Protein AF-A0A7L4JEV2-F1 (afdb_monomer)

Nearest PDB structures (foldseek):
  4m0k-assembly2_D  TM=9.146E-01  e=6.227E-13  Rhodothermus marinus DSM 4252
  8izj-assembly1_B  TM=9.517E-01  e=1.016E-11  Escherichia coli
  5vjn-assembly1_A  TM=9.152E-01  e=3.106E-11  Saccharomyces cerevisiae
  1l1q-assembly1_A  TM=8.985E-01  e=1.753E-09  Giardia duodenalis
  1y0b-assembly2_C  TM=8.606E-01  e=1.719E-06  Bacillus subtilis

Radius of gyration: 17.81 Å; Cα contacts (8 Å, |Δi|>4): 357; chains: 1; bounding box: 64×38×33 Å

Sequence (178 aa):
ADLLQPFQGDAIDMVAGIDAMGFILGAAAAATLQKGFLAIRKAGHLCVQTVAQPYTDYSGREKVMEVRTDAISPGLRILLVDQWVETGGTMRAAIELVERLGGVVAGRRGHLRMHPWVQRDHHSHRLWWPVLSPPVCVPTGVAAICMENSEGGKWIRERYKCSHCVPPRLQPCFDQHQ

Mean predicted aligned error: 8.63 Å

Structure (mmCIF, N/CA/C/O backbone):
data_AF-A0A7L4JEV2-F1
#
_entry.id   AF-A0A7L4JEV2-F1
#
loop_
_atom_site.group_PDB
_atom_site.id
_atom_site.type_symbol
_atom_site.label_atom_id
_atom_site.label_alt_id
_atom_site.label_comp_id
_atom_site.label_asym_id
_atom_site.label_entity_id
_atom_site.label_seq_id
_atom_site.pdbx_PDB_ins_code
_atom_site.Cartn_x
_atom_site.Cartn_y
_atom_site.Cartn_z
_atom_site.occupancy
_atom_site.B_iso_or_equiv
_atom_site.auth_seq_id
_atom_site.auth_comp_id
_atom_site.auth_asym_id
_atom_site.auth_atom_id
_atom_site.pdbx_PDB_model_num
ATOM 1 N N . ALA A 1 1 ? 10.207 10.744 10.565 1.00 61.62 1 ALA A N 1
ATOM 2 C CA . ALA A 1 1 ? 8.800 11.057 10.884 1.00 61.62 1 ALA A CA 1
ATOM 3 C C . ALA A 1 1 ? 8.124 9.771 11.338 1.00 61.62 1 ALA A C 1
ATOM 5 O O . ALA A 1 1 ? 8.605 8.710 10.954 1.00 61.62 1 ALA A O 1
ATOM 6 N N . ASP A 1 2 ? 7.087 9.850 12.169 1.00 83.19 2 ASP A N 1
ATOM 7 C CA . ASP A 1 2 ? 6.253 8.685 12.489 1.00 83.19 2 ASP A CA 1
ATOM 8 C C . ASP A 1 2 ? 5.370 8.359 11.273 1.00 83.19 2 ASP A C 1
ATOM 10 O O . ASP A 1 2 ? 4.708 9.241 10.722 1.00 83.19 2 ASP A O 1
ATOM 14 N N . LEU A 1 3 ? 5.399 7.095 10.845 1.00 90.00 3 LEU A N 1
ATOM 15 C CA . LEU A 1 3 ? 4.691 6.598 9.669 1.00 90.00 3 LEU A CA 1
ATOM 16 C C . LEU A 1 3 ? 3.179 6.847 9.766 1.00 90.00 3 LEU A C 1
ATOM 18 O O . LEU A 1 3 ? 2.549 7.152 8.752 1.00 90.00 3 LEU A O 1
ATOM 22 N N . LEU A 1 4 ? 2.606 6.754 10.969 1.00 92.12 4 LEU A N 1
ATOM 23 C CA . LEU A 1 4 ? 1.161 6.845 11.181 1.00 92.12 4 LEU A CA 1
ATOM 24 C C . LEU A 1 4 ? 0.671 8.229 11.589 1.00 92.12 4 LEU A C 1
ATOM 26 O O . LEU A 1 4 ? -0.530 8.485 11.506 1.00 92.12 4 LEU A O 1
ATOM 30 N N . GLN A 1 5 ? 1.571 9.132 11.979 1.00 91.06 5 GLN A N 1
ATOM 31 C CA . GLN A 1 5 ? 1.210 10.471 12.442 1.00 91.06 5 GLN A CA 1
ATOM 32 C C . GLN A 1 5 ? 0.260 11.207 11.480 1.00 91.06 5 GLN A C 1
ATOM 34 O O . GLN A 1 5 ? -0.727 11.763 11.963 1.00 91.06 5 GLN A O 1
ATOM 39 N N . PRO A 1 6 ? 0.461 11.196 10.142 1.00 89.69 6 PRO A N 1
ATOM 40 C CA . PRO A 1 6 ? -0.449 11.898 9.243 1.00 89.69 6 PRO A CA 1
ATOM 41 C C . PRO A 1 6 ? -1.876 11.356 9.272 1.00 89.69 6 PRO A C 1
ATOM 43 O O . PRO A 1 6 ? -2.788 12.095 8.921 1.00 89.69 6 PRO A O 1
ATOM 46 N N . PHE A 1 7 ? -2.078 10.102 9.680 1.00 89.81 7 PHE A N 1
ATOM 47 C CA . PHE A 1 7 ? -3.372 9.418 9.690 1.00 89.81 7 PHE A CA 1
ATOM 48 C C . PHE A 1 7 ? -4.055 9.413 11.066 1.00 89.81 7 PHE A C 1
ATOM 50 O O . PHE A 1 7 ? -5.069 8.744 11.255 1.00 89.81 7 PHE A O 1
ATOM 57 N N . GLN A 1 8 ? -3.519 10.134 12.053 1.00 86.62 8 GLN A N 1
ATOM 58 C CA . GLN A 1 8 ? -4.152 10.234 13.367 1.00 86.62 8 GLN A CA 1
ATOM 59 C C . GLN A 1 8 ? -5.528 10.904 13.265 1.00 86.62 8 GLN A C 1
ATOM 61 O O . GLN A 1 8 ? -5.665 11.988 12.703 1.00 86.62 8 GLN A O 1
ATOM 66 N N . GLY A 1 9 ? -6.546 10.250 13.831 1.00 84.75 9 GLY A N 1
ATOM 67 C CA . GLY A 1 9 ? -7.942 10.692 13.746 1.00 84.75 9 GLY A CA 1
ATOM 68 C C . GLY A 1 9 ? -8.651 10.302 12.445 1.00 84.75 9 GLY A C 1
ATOM 69 O O . GLY A 1 9 ? -9.854 10.530 12.331 1.00 84.75 9 GLY A O 1
ATOM 70 N N . ASP A 1 10 ? -7.947 9.683 11.491 1.00 87.88 10 ASP A N 1
ATOM 71 C CA . ASP A 1 10 ? -8.559 9.165 10.274 1.00 87.88 10 ASP A CA 1
ATOM 72 C C . ASP A 1 10 ? -9.404 7.933 10.579 1.00 87.88 10 ASP A C 1
ATOM 74 O O . ASP A 1 10 ? -9.097 7.106 11.444 1.00 87.88 10 ASP A O 1
ATOM 78 N N . ALA A 1 11 ? -10.463 7.772 9.800 1.00 87.44 11 ALA A N 1
ATOM 79 C CA . ALA A 1 11 ? -11.314 6.615 9.917 1.00 87.44 11 ALA A CA 1
ATOM 80 C C . ALA A 1 11 ? -10.766 5.476 9.043 1.00 87.44 11 ALA A C 1
ATOM 82 O O . ALA A 1 11 ? -11.031 5.403 7.847 1.00 87.44 11 ALA A O 1
ATOM 83 N N . ILE A 1 12 ? -9.979 4.597 9.664 1.00 91.81 12 ILE A N 1
ATOM 84 C CA . ILE A 1 12 ? -9.381 3.412 9.039 1.00 91.81 12 ILE A CA 1
ATOM 85 C C . ILE A 1 12 ? -10.091 2.162 9.566 1.00 91.81 12 ILE A C 1
ATOM 87 O O . ILE A 1 12 ? -10.219 1.975 10.781 1.00 91.81 12 ILE A O 1
ATOM 91 N N . ASP A 1 13 ? -10.530 1.296 8.656 1.00 94.12 13 ASP A N 1
ATOM 92 C CA . ASP A 1 13 ? -11.180 0.025 8.998 1.00 94.12 13 ASP A CA 1
ATOM 93 C C . ASP A 1 13 ? -10.189 -1.141 8.953 1.00 94.12 13 ASP A C 1
ATOM 95 O O . ASP A 1 13 ? -10.280 -2.075 9.750 1.00 94.12 13 ASP A O 1
ATOM 99 N N . MET A 1 14 ? -9.214 -1.072 8.044 1.00 95.19 14 MET A N 1
ATOM 100 C CA . MET A 1 14 ? -8.236 -2.129 7.810 1.00 95.19 14 MET A CA 1
ATOM 101 C C . MET A 1 14 ? -6.907 -1.551 7.321 1.00 95.19 14 MET A C 1
ATOM 103 O O . MET A 1 14 ? -6.867 -0.502 6.679 1.00 95.19 14 MET A O 1
ATOM 107 N N . VAL A 1 15 ? -5.810 -2.251 7.595 1.00 97.00 15 VAL A N 1
ATOM 108 C CA . VAL A 1 15 ? -4.497 -1.951 7.015 1.00 97.00 15 VAL A CA 1
ATOM 109 C C . VAL A 1 15 ? -4.136 -3.064 6.044 1.00 97.00 15 VAL A C 1
ATOM 111 O O . VAL A 1 15 ? -4.241 -4.236 6.399 1.00 97.00 15 VAL A O 1
ATOM 114 N N . ALA A 1 16 ? -3.694 -2.719 4.838 1.00 97.56 16 ALA A N 1
ATOM 115 C CA . ALA A 1 16 ? -3.156 -3.700 3.908 1.00 97.56 16 ALA A CA 1
ATOM 116 C C . ALA A 1 16 ? -1.663 -3.477 3.674 1.00 97.56 16 ALA A C 1
ATOM 118 O O . ALA A 1 16 ? -1.237 -2.379 3.326 1.00 97.56 16 ALA A O 1
ATOM 119 N N . GLY A 1 17 ? -0.875 -4.530 3.871 1.00 97.75 17 GLY A N 1
ATOM 120 C CA . GLY A 1 17 ? 0.549 -4.541 3.553 1.00 97.75 17 GLY A CA 1
ATOM 121 C C . GLY A 1 17 ? 0.783 -5.122 2.165 1.00 97.75 17 GLY A C 1
ATOM 122 O O . GLY A 1 17 ? 0.144 -6.115 1.805 1.00 97.75 17 GLY A O 1
ATOM 123 N N . ILE A 1 18 ? 1.707 -4.531 1.408 1.00 97.56 18 ILE A N 1
ATOM 124 C CA . ILE A 1 18 ? 2.112 -5.042 0.094 1.00 97.56 18 ILE A CA 1
ATOM 125 C C . ILE A 1 18 ? 3.378 -5.904 0.214 1.00 97.56 18 ILE A C 1
ATOM 127 O O . ILE A 1 18 ? 4.275 -5.647 1.018 1.00 97.56 18 ILE A O 1
ATOM 131 N N . ASP A 1 19 ? 3.410 -6.981 -0.559 1.00 94.62 19 ASP A N 1
ATOM 132 C CA . ASP A 1 19 ? 4.411 -8.040 -0.483 1.00 94.62 19 ASP A CA 1
ATOM 133 C C 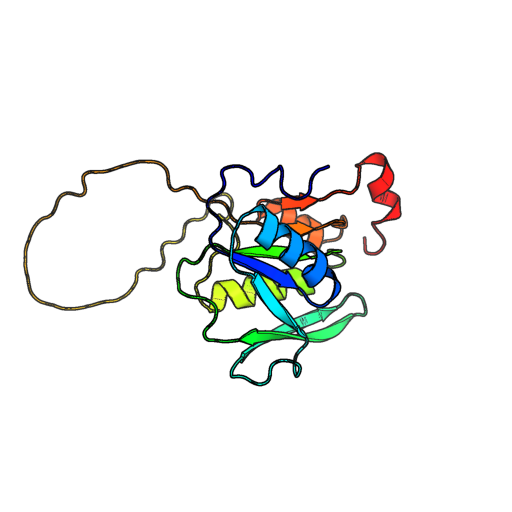. ASP A 1 19 ? 5.847 -7.590 -0.826 1.00 94.62 19 ASP A C 1
ATOM 135 O O . ASP A 1 19 ? 6.086 -6.969 -1.860 1.00 94.62 19 ASP A O 1
ATOM 139 N N . ALA A 1 20 ? 6.875 -7.951 -0.051 1.00 89.31 20 ALA A N 1
ATOM 140 C CA . ALA A 1 20 ? 6.832 -8.676 1.234 1.00 89.31 20 ALA A CA 1
ATOM 141 C C . ALA A 1 20 ? 7.048 -7.739 2.422 1.00 89.31 20 ALA A C 1
ATOM 143 O O . ALA A 1 20 ? 6.528 -7.954 3.516 1.00 89.31 20 ALA A O 1
ATOM 144 N N . MET A 1 21 ? 7.871 -6.706 2.220 1.00 93.69 21 MET A N 1
ATOM 145 C CA . MET A 1 21 ? 8.365 -5.863 3.308 1.00 93.69 21 MET A CA 1
ATOM 146 C C . MET A 1 21 ? 7.277 -4.947 3.869 1.00 93.69 21 MET A C 1
ATOM 148 O O . MET A 1 21 ? 7.315 -4.616 5.056 1.00 93.69 21 MET A O 1
ATOM 152 N N . GLY A 1 22 ? 6.259 -4.616 3.069 1.00 96.12 22 GLY A N 1
ATOM 153 C CA . GLY A 1 22 ? 5.064 -3.932 3.544 1.00 96.12 22 GLY A CA 1
ATOM 154 C C . GLY A 1 22 ? 4.277 -4.732 4.584 1.00 96.12 22 GLY A C 1
ATOM 155 O O . GLY A 1 22 ? 3.541 -4.129 5.359 1.00 96.12 22 GLY A O 1
ATOM 156 N N . PHE A 1 23 ? 4.452 -6.056 4.697 1.00 97.38 23 PHE A N 1
ATOM 157 C CA . PHE A 1 23 ? 3.768 -6.848 5.729 1.00 97.38 23 PHE A CA 1
ATOM 158 C C . PHE A 1 23 ? 4.254 -6.529 7.136 1.00 97.38 23 PHE A C 1
ATOM 160 O O . PHE A 1 23 ? 3.443 -6.448 8.050 1.00 97.38 23 PHE A O 1
ATOM 167 N N . ILE A 1 24 ? 5.558 -6.317 7.319 1.00 96.44 24 ILE A N 1
ATOM 168 C CA . ILE A 1 24 ? 6.135 -6.029 8.639 1.00 96.44 24 ILE A CA 1
ATOM 169 C C . ILE A 1 24 ? 5.573 -4.703 9.156 1.00 96.44 24 ILE A C 1
ATOM 171 O O . ILE A 1 24 ? 5.069 -4.614 10.275 1.00 96.44 24 ILE A O 1
ATOM 175 N N . LEU A 1 25 ? 5.613 -3.681 8.302 1.00 95.19 25 LEU A N 1
ATOM 176 C CA . LEU A 1 25 ? 5.136 -2.341 8.629 1.00 95.19 25 LEU A CA 1
ATOM 177 C C . LEU A 1 25 ? 3.615 -2.288 8.720 1.00 95.19 25 LEU A C 1
ATOM 179 O O . LEU A 1 25 ? 3.078 -1.673 9.634 1.00 95.19 25 LEU A O 1
ATOM 183 N N . GLY A 1 26 ? 2.920 -2.954 7.800 1.00 96.44 26 GLY A N 1
ATOM 184 C CA . GLY A 1 26 ? 1.467 -3.011 7.773 1.00 96.44 26 GLY A CA 1
ATOM 185 C C . GLY A 1 26 ? 0.899 -3.763 8.973 1.00 96.44 26 GLY A C 1
ATOM 186 O O . GLY A 1 26 ? -0.066 -3.295 9.562 1.00 96.44 26 GLY A O 1
ATOM 187 N N . ALA A 1 27 ? 1.515 -4.871 9.396 1.00 97.56 27 ALA A N 1
ATOM 188 C CA . ALA A 1 27 ? 1.098 -5.597 10.593 1.00 97.56 27 ALA A CA 1
ATOM 189 C C . ALA A 1 27 ? 1.352 -4.781 11.868 1.00 97.56 27 ALA A C 1
ATOM 191 O O . ALA A 1 27 ? 0.475 -4.710 12.729 1.00 97.56 27 ALA A O 1
ATOM 192 N N . ALA A 1 28 ? 2.507 -4.110 11.970 1.00 96.44 28 ALA A N 1
ATOM 193 C CA . ALA A 1 28 ? 2.785 -3.196 13.077 1.00 96.44 28 ALA A CA 1
ATOM 194 C C . ALA A 1 28 ? 1.765 -2.047 13.115 1.00 96.44 28 ALA A C 1
ATOM 196 O O . ALA A 1 28 ? 1.180 -1.774 14.161 1.00 96.44 28 ALA A O 1
ATOM 197 N N . ALA A 1 29 ? 1.478 -1.437 11.963 1.00 95.25 29 ALA A N 1
ATOM 198 C CA . ALA A 1 29 ? 0.481 -0.383 11.848 1.00 95.25 29 ALA A CA 1
ATOM 199 C C . ALA A 1 29 ? -0.930 -0.863 12.212 1.00 95.25 29 ALA A C 1
ATOM 201 O O . ALA A 1 29 ? -1.638 -0.180 12.949 1.00 95.25 29 ALA A O 1
ATOM 202 N N . ALA A 1 30 ? -1.328 -2.048 11.743 1.00 96.56 30 ALA A N 1
ATOM 203 C CA . ALA A 1 30 ? -2.608 -2.666 12.071 1.00 96.56 30 ALA A CA 1
ATOM 204 C C . ALA A 1 30 ? -2.748 -2.877 13.584 1.00 96.56 30 ALA A C 1
ATOM 206 O O . ALA A 1 30 ? -3.771 -2.516 14.163 1.00 96.56 30 ALA A O 1
ATOM 207 N N . ALA A 1 31 ? -1.697 -3.389 14.234 1.00 97.50 31 ALA A N 1
ATOM 208 C CA . ALA A 1 31 ? -1.664 -3.589 15.678 1.00 97.50 31 ALA A CA 1
ATOM 209 C C . ALA A 1 31 ? -1.761 -2.260 16.444 1.00 97.50 31 ALA A C 1
ATOM 211 O O . ALA A 1 31 ? -2.573 -2.144 17.360 1.00 97.50 31 ALA A O 1
ATOM 212 N N . THR A 1 32 ? -0.995 -1.238 16.044 1.00 95.06 32 THR A N 1
ATOM 213 C CA . THR A 1 32 ? -1.036 0.101 16.657 1.00 95.06 32 THR A CA 1
ATOM 214 C C . THR A 1 32 ? -2.404 0.768 16.509 1.00 95.06 32 THR A C 1
ATOM 216 O O . THR A 1 32 ? -2.881 1.396 17.450 1.00 95.06 32 THR A O 1
ATOM 219 N N . LEU A 1 33 ? -3.057 0.613 15.354 1.00 93.38 33 LEU A N 1
ATOM 220 C CA . LEU A 1 33 ? -4.386 1.173 15.080 1.00 93.38 33 LEU A CA 1
ATOM 221 C C . LEU A 1 33 ? -5.537 0.294 15.601 1.00 93.38 33 LEU A C 1
ATOM 223 O O . LEU A 1 33 ? -6.698 0.692 15.491 1.00 93.38 33 LEU A O 1
ATOM 227 N N . GLN A 1 34 ? -5.230 -0.892 16.141 1.00 96.12 34 GLN A N 1
ATOM 228 C CA . GLN A 1 34 ? -6.199 -1.912 16.554 1.00 96.12 34 GLN A CA 1
ATOM 229 C C . GLN A 1 34 ? -7.175 -2.295 15.424 1.00 96.12 34 GLN A C 1
ATOM 231 O O . GLN A 1 34 ? -8.393 -2.330 15.607 1.00 96.12 34 GLN A O 1
ATOM 236 N N . LYS A 1 35 ? -6.635 -2.557 14.228 1.00 95.38 35 LYS A N 1
ATOM 237 C CA . LYS A 1 35 ? -7.384 -2.925 13.014 1.00 95.38 35 LYS A CA 1
ATOM 238 C C . LYS A 1 35 ? -6.964 -4.285 12.475 1.00 95.38 35 LYS A C 1
ATOM 240 O O . LYS A 1 35 ? -5.922 -4.827 12.834 1.00 95.38 35 LYS A O 1
ATOM 245 N N . GLY A 1 36 ? -7.790 -4.823 11.578 1.00 95.38 36 GLY A N 1
ATOM 246 C CA . GLY A 1 36 ? -7.439 -6.009 10.803 1.00 95.38 36 GLY A CA 1
ATOM 247 C C . GLY A 1 36 ? -6.283 -5.739 9.836 1.00 95.38 36 GLY A C 1
ATOM 248 O O . GLY A 1 36 ? -6.063 -4.599 9.415 1.00 95.38 36 GLY A O 1
ATOM 249 N N . PHE A 1 37 ? -5.578 -6.806 9.465 1.00 97.25 37 PHE A N 1
ATOM 250 C CA . PHE A 1 37 ? -4.501 -6.781 8.480 1.00 97.25 37 PHE A CA 1
ATOM 251 C C . PHE A 1 37 ? -4.873 -7.603 7.240 1.00 97.25 37 PHE A C 1
ATOM 253 O O . PHE A 1 37 ? -5.361 -8.728 7.362 1.00 97.25 37 PHE A O 1
ATOM 260 N N . LEU A 1 38 ? -4.595 -7.060 6.055 1.00 96.62 38 LEU A N 1
ATOM 261 C CA . LEU A 1 38 ? -4.784 -7.714 4.762 1.00 96.62 38 LEU A CA 1
ATOM 262 C C . LEU A 1 38 ? -3.460 -7.793 3.999 1.00 96.62 38 LEU A C 1
ATOM 264 O O . LEU A 1 38 ? -2.768 -6.797 3.815 1.00 96.62 38 LEU A O 1
ATOM 268 N N . ALA A 1 39 ? -3.115 -8.979 3.508 1.00 97.31 39 ALA A N 1
ATOM 269 C CA . ALA A 1 39 ? -1.963 -9.152 2.633 1.00 97.31 39 ALA A CA 1
ATOM 270 C C . ALA A 1 39 ? -2.376 -8.988 1.163 1.00 97.31 39 ALA A C 1
ATOM 272 O O . ALA A 1 39 ? -3.228 -9.733 0.674 1.00 97.31 39 ALA A O 1
ATOM 273 N N . ILE A 1 40 ? -1.727 -8.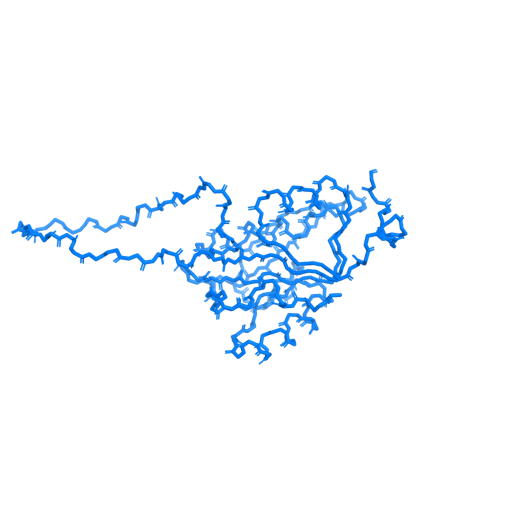061 0.459 1.00 97.69 40 ILE A N 1
ATOM 274 C CA . ILE A 1 40 ? -1.747 -7.971 -1.005 1.00 97.69 40 ILE A CA 1
ATOM 275 C C . ILE A 1 40 ? -0.442 -8.589 -1.504 1.00 97.69 40 ILE A C 1
ATOM 277 O O . ILE A 1 40 ? 0.641 -8.148 -1.112 1.00 97.69 40 ILE A O 1
ATOM 281 N N . ARG A 1 41 ? -0.540 -9.655 -2.302 1.00 97.38 41 ARG A N 1
ATOM 282 C CA . ARG A 1 41 ? 0.581 -10.560 -2.596 1.00 97.38 41 ARG A CA 1
ATOM 283 C C . ARG A 1 41 ? 0.988 -10.535 -4.053 1.00 97.38 41 ARG A C 1
ATOM 285 O O . ARG A 1 41 ? 0.182 -10.212 -4.914 1.00 97.38 41 ARG A O 1
ATOM 292 N N . LYS A 1 42 ? 2.221 -10.943 -4.348 1.00 95.06 42 LYS A N 1
ATOM 293 C CA . LYS A 1 42 ? 2.563 -11.360 -5.716 1.00 95.06 42 LYS A CA 1
ATOM 294 C C . LYS A 1 42 ? 1.751 -12.609 -6.080 1.00 95.06 42 LYS A C 1
ATOM 296 O O . LYS A 1 42 ? 1.443 -13.416 -5.204 1.00 95.06 42 LYS A O 1
ATOM 301 N N . ALA A 1 43 ? 1.403 -12.750 -7.356 1.00 93.44 43 ALA A N 1
ATOM 302 C CA . ALA A 1 43 ? 0.543 -13.828 -7.835 1.00 93.44 43 ALA A CA 1
ATOM 303 C C . ALA A 1 43 ? 1.073 -15.235 -7.515 1.00 93.44 43 ALA A C 1
ATOM 305 O O . ALA A 1 43 ? 2.279 -15.485 -7.578 1.00 93.44 43 ALA A O 1
ATOM 306 N N . GLY A 1 44 ? 0.151 -16.160 -7.236 1.00 92.12 44 GLY A N 1
ATOM 307 C CA . GLY A 1 44 ? 0.453 -17.574 -6.991 1.00 92.12 44 GLY A CA 1
ATOM 308 C C . GLY A 1 44 ? 0.806 -17.908 -5.540 1.00 92.12 44 GLY A C 1
ATOM 309 O O . GLY A 1 44 ? 1.255 -19.019 -5.259 1.00 92.12 44 GLY A O 1
ATOM 310 N N . HIS A 1 45 ? 0.606 -16.975 -4.610 1.00 91.00 45 HIS A N 1
ATOM 311 C CA . HIS A 1 45 ? 0.911 -17.175 -3.196 1.00 91.00 45 HIS A CA 1
ATOM 312 C C . HIS A 1 45 ? -0.333 -17.314 -2.305 1.00 91.00 45 HIS A C 1
ATOM 314 O O . HIS A 1 45 ? -0.207 -17.693 -1.135 1.00 91.00 45 HIS A O 1
ATOM 320 N N . LEU A 1 46 ? -1.525 -16.993 -2.812 1.00 90.06 46 LEU A N 1
ATOM 321 C CA . LEU A 1 46 ? -2.793 -17.191 -2.117 1.00 90.06 46 LEU A CA 1
ATOM 322 C C . LEU A 1 46 ? -3.468 -18.499 -2.561 1.00 90.06 46 LEU A C 1
ATOM 324 O O . LEU A 1 46 ? -3.769 -18.694 -3.731 1.00 90.06 46 LEU A O 1
ATOM 328 N N . CYS A 1 47 ? -3.773 -19.382 -1.606 1.00 91.19 47 CYS A N 1
ATOM 329 C CA . CYS A 1 47 ? -4.461 -20.661 -1.851 1.00 91.19 47 CYS A CA 1
ATOM 330 C C . CYS A 1 47 ? -5.999 -20.528 -1.866 1.00 91.19 47 CYS A C 1
ATOM 332 O O . CYS A 1 47 ? -6.707 -21.418 -1.398 1.00 91.19 47 CYS A O 1
ATOM 334 N N . VAL A 1 48 ? -6.522 -19.385 -2.312 1.00 93.75 48 VAL A N 1
ATOM 335 C CA . VAL A 1 48 ? -7.955 -19.036 -2.299 1.00 93.75 48 VAL A CA 1
ATOM 336 C C . VAL A 1 48 ? -8.332 -18.324 -3.598 1.00 93.75 48 VAL A C 1
ATOM 338 O O . VAL A 1 48 ? -7.463 -18.033 -4.413 1.00 93.75 48 VAL A O 1
ATOM 341 N N . GLN A 1 49 ? -9.617 -18.023 -3.803 1.00 95.25 49 GLN A N 1
ATOM 342 C CA . GLN A 1 49 ? -10.030 -17.189 -4.934 1.00 95.25 49 GLN A CA 1
AT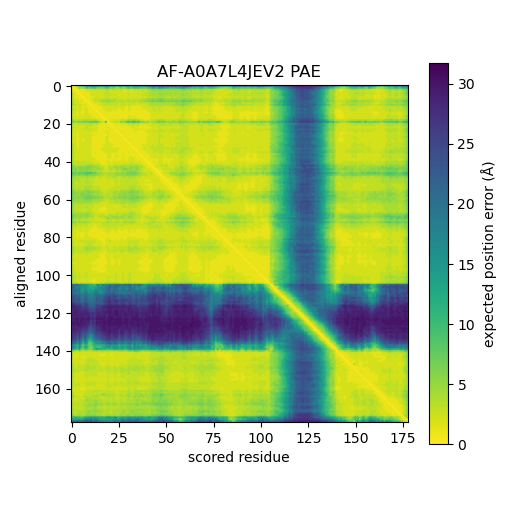OM 343 C C . GLN A 1 49 ? -9.458 -15.775 -4.804 1.00 95.25 49 GLN A C 1
ATOM 345 O O . GLN A 1 49 ? -9.561 -15.145 -3.746 1.00 95.25 49 GLN A O 1
ATOM 350 N N . THR A 1 50 ? -8.870 -15.275 -5.890 1.00 96.81 50 THR A N 1
ATOM 351 C CA . THR A 1 50 ? -8.236 -13.958 -5.945 1.00 96.81 50 THR A CA 1
ATOM 352 C C . THR A 1 50 ? -8.744 -13.122 -7.111 1.00 96.81 50 THR A C 1
ATOM 354 O O . THR A 1 50 ? -9.193 -13.636 -8.136 1.00 96.81 50 THR A O 1
ATOM 357 N N . VAL A 1 51 ? -8.651 -11.804 -6.954 1.00 96.19 51 VAL A N 1
ATOM 358 C CA . VAL A 1 51 ? -8.570 -10.871 -8.080 1.00 96.19 51 VAL A CA 1
ATOM 359 C C . VAL A 1 51 ? -7.110 -10.497 -8.291 1.00 96.19 51 VAL A C 1
ATOM 361 O O . VAL A 1 51 ? -6.348 -10.370 -7.331 1.00 96.19 51 VAL A O 1
ATOM 364 N N . ALA A 1 52 ? -6.740 -10.313 -9.554 1.00 97.06 52 ALA A N 1
ATOM 365 C CA . ALA A 1 52 ? -5.377 -10.035 -9.970 1.00 97.06 52 ALA A CA 1
ATOM 366 C C . ALA A 1 52 ? -5.284 -8.721 -10.755 1.00 97.06 52 ALA A C 1
ATOM 368 O O . ALA A 1 52 ? -6.231 -8.326 -11.448 1.00 97.06 52 ALA A O 1
ATOM 369 N N . GLN A 1 53 ? -4.134 -8.062 -10.640 1.00 97.69 53 GLN A N 1
ATOM 370 C CA . GLN A 1 53 ? -3.815 -6.816 -11.323 1.00 97.69 53 GLN A CA 1
ATOM 371 C C . GLN A 1 53 ? -2.370 -6.863 -11.843 1.00 97.69 53 GLN A C 1
ATOM 373 O O . GLN A 1 53 ? -1.440 -6.972 -11.033 1.00 97.69 53 GLN A O 1
ATOM 378 N N . PRO A 1 54 ? -2.159 -6.814 -13.171 1.00 97.31 54 PRO A N 1
ATOM 379 C CA . PRO A 1 54 ? -0.824 -6.701 -13.736 1.00 97.31 54 PRO A CA 1
ATOM 380 C C . PRO A 1 54 ? -0.214 -5.330 -13.434 1.00 97.31 54 PRO A C 1
ATOM 382 O O . PRO A 1 54 ? -0.923 -4.330 -13.298 1.00 97.31 54 PRO A O 1
ATOM 385 N N . TYR A 1 55 ? 1.110 -5.291 -13.340 1.00 95.06 55 TYR A N 1
ATOM 386 C CA . TYR A 1 55 ? 1.888 -4.069 -13.193 1.00 95.06 55 TYR A CA 1
ATOM 387 C C . TYR A 1 55 ? 3.299 -4.245 -13.743 1.00 95.06 55 TYR A C 1
ATOM 389 O O . TYR A 1 55 ? 3.836 -5.353 -13.776 1.00 95.06 55 TYR A O 1
ATOM 397 N N . THR A 1 56 ? 3.922 -3.135 -14.118 1.00 93.50 56 THR A N 1
ATOM 398 C CA . THR A 1 56 ? 5.331 -3.103 -14.510 1.00 93.50 56 THR A CA 1
ATOM 399 C C . THR A 1 56 ? 6.186 -2.762 -13.297 1.00 93.50 56 THR A C 1
ATOM 401 O O . THR A 1 56 ? 5.946 -1.756 -12.622 1.00 93.50 56 THR A O 1
ATOM 404 N N . ASP A 1 57 ? 7.168 -3.605 -12.989 1.00 89.81 57 ASP A N 1
ATOM 405 C CA . ASP A 1 57 ? 8.107 -3.344 -11.900 1.00 89.81 57 ASP A CA 1
ATOM 406 C C . ASP A 1 57 ? 9.224 -2.367 -12.300 1.00 89.81 57 ASP A C 1
ATOM 408 O O . ASP A 1 57 ? 9.296 -1.893 -13.434 1.00 89.81 57 ASP A O 1
ATOM 412 N N . TYR A 1 58 ? 10.117 -2.062 -11.359 1.00 86.88 58 TYR A N 1
ATOM 413 C CA . TYR A 1 58 ? 11.256 -1.169 -11.588 1.00 86.88 58 TYR A CA 1
ATOM 414 C C . TYR A 1 58 ? 12.232 -1.673 -12.667 1.00 86.88 58 TYR A C 1
ATOM 416 O O . TYR A 1 58 ? 12.965 -0.882 -13.250 1.00 86.88 58 TYR A O 1
ATOM 424 N N . SER A 1 59 ? 12.223 -2.976 -12.976 1.00 89.06 59 SER A N 1
ATOM 425 C CA . SER A 1 59 ? 13.051 -3.575 -14.029 1.00 89.06 59 SER A CA 1
ATOM 426 C C . SER A 1 59 ? 12.389 -3.559 -15.412 1.00 89.06 59 SER A C 1
ATOM 428 O O . SER A 1 59 ? 12.967 -4.074 -16.370 1.00 89.06 59 SER A O 1
ATOM 430 N N . GLY A 1 60 ? 11.178 -3.003 -15.529 1.00 89.25 60 GLY A N 1
ATOM 431 C CA . GLY A 1 60 ? 10.407 -2.985 -16.773 1.00 89.25 60 GLY A CA 1
ATOM 432 C C . GLY A 1 60 ? 9.699 -4.306 -17.085 1.00 89.25 60 GLY A C 1
ATOM 433 O O . GLY A 1 60 ? 9.197 -4.480 -18.194 1.00 89.25 60 GLY A O 1
ATOM 434 N N . ARG A 1 61 ? 9.660 -5.255 -16.142 1.00 92.94 61 ARG A N 1
ATOM 435 C CA . ARG A 1 61 ? 9.020 -6.561 -16.342 1.00 92.94 61 ARG A CA 1
ATOM 436 C C . ARG A 1 61 ? 7.581 -6.525 -15.862 1.00 92.94 61 ARG A C 1
ATOM 438 O O . ARG A 1 61 ? 7.291 -5.976 -14.797 1.00 92.94 61 ARG A O 1
ATOM 445 N N . GLU A 1 62 ? 6.696 -7.175 -16.612 1.00 95.75 62 GLU A N 1
ATOM 446 C CA . GLU A 1 62 ? 5.341 -7.425 -16.137 1.00 95.75 62 GLU A CA 1
ATOM 447 C C . GLU A 1 62 ? 5.351 -8.435 -14.990 1.00 95.75 62 GLU A C 1
ATOM 449 O O . GLU A 1 62 ? 5.959 -9.508 -15.050 1.00 95.75 62 GLU A O 1
ATOM 454 N N . LYS A 1 63 ? 4.650 -8.064 -13.928 1.00 96.50 63 LYS A N 1
ATOM 455 C CA . LYS A 1 63 ? 4.357 -8.881 -12.760 1.00 96.50 63 LYS A CA 1
ATOM 456 C C . LYS A 1 63 ? 2.875 -8.757 -12.447 1.00 96.50 63 LYS A C 1
ATOM 458 O O . LYS A 1 63 ? 2.173 -7.910 -12.992 1.00 96.50 63 LYS A O 1
ATOM 463 N N . VAL A 1 64 ? 2.388 -9.616 -11.562 1.00 97.38 64 VAL A N 1
ATOM 464 C CA . VAL A 1 64 ? 0.976 -9.645 -11.185 1.00 97.38 64 VAL A CA 1
ATOM 465 C C . VAL A 1 64 ? 0.861 -9.608 -9.671 1.00 97.38 64 VAL A C 1
ATOM 467 O O . VAL A 1 64 ? 1.545 -10.353 -8.967 1.00 97.38 64 VAL A O 1
ATOM 470 N N . MET A 1 65 ? -0.001 -8.719 -9.192 1.00 97.25 65 MET A N 1
ATOM 471 C CA . MET A 1 65 ? -0.416 -8.620 -7.800 1.00 97.25 65 MET A CA 1
ATOM 472 C C . MET A 1 65 ? -1.779 -9.286 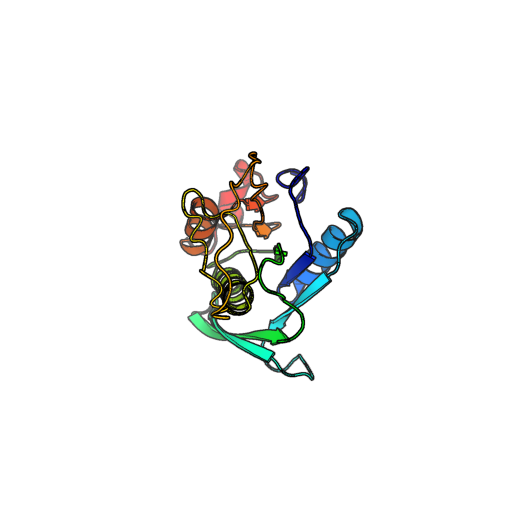-7.629 1.00 97.25 65 MET A C 1
ATOM 474 O O . MET A 1 65 ? -2.611 -9.203 -8.530 1.00 97.25 65 MET A O 1
ATOM 478 N N . GLU A 1 66 ? -2.038 -9.895 -6.480 1.00 97.75 66 GLU A N 1
ATOM 479 C CA . GLU A 1 66 ? -3.303 -10.536 -6.152 1.00 97.75 66 GLU A CA 1
ATOM 480 C C . GLU A 1 66 ? -3.771 -10.221 -4.729 1.00 97.75 66 GLU A C 1
ATOM 482 O O . GLU A 1 66 ? -2.984 -10.018 -3.800 1.00 97.75 66 GLU A O 1
ATOM 487 N N . VAL A 1 67 ? -5.090 -10.216 -4.554 1.00 97.50 67 VAL A N 1
ATOM 488 C CA . VAL A 1 67 ? -5.745 -10.164 -3.246 1.00 97.50 67 VAL A CA 1
ATOM 489 C C . VAL A 1 67 ? -6.947 -11.100 -3.254 1.00 97.50 67 VAL A C 1
ATOM 491 O O . VAL A 1 67 ? -7.598 -11.288 -4.284 1.00 97.50 67 VAL A O 1
ATOM 494 N N . ARG A 1 68 ? -7.235 -11.715 -2.107 1.00 96.12 68 ARG A N 1
ATOM 495 C CA . ARG A 1 68 ? -8.399 -12.592 -1.948 1.00 96.12 68 ARG A CA 1
ATOM 496 C C . ARG A 1 68 ? -9.710 -11.819 -2.139 1.00 96.12 68 ARG A C 1
ATOM 498 O O . ARG A 1 68 ? -9.828 -10.684 -1.679 1.00 96.12 68 ARG A O 1
ATOM 505 N N . THR A 1 69 ? -10.686 -12.423 -2.812 1.00 93.19 69 THR A N 1
ATOM 506 C CA . THR A 1 69 ? -11.916 -11.734 -3.258 1.00 93.19 69 THR A CA 1
ATOM 507 C C . THR A 1 69 ? -12.899 -11.391 -2.141 1.00 93.19 69 THR A C 1
ATOM 509 O O . THR A 1 69 ? -13.729 -10.507 -2.302 1.00 93.19 69 THR A O 1
ATOM 512 N N . ASP A 1 70 ? -12.819 -12.092 -1.017 1.00 92.62 70 ASP A N 1
ATOM 513 C CA . ASP A 1 70 ? -13.723 -12.011 0.135 1.00 92.62 70 ASP A CA 1
ATOM 514 C C . ASP A 1 70 ? -13.223 -11.068 1.246 1.00 92.62 70 ASP A C 1
ATOM 516 O O . ASP A 1 70 ? -13.920 -10.866 2.237 1.00 92.62 70 ASP A O 1
ATOM 520 N N . ALA A 1 71 ? -12.027 -10.484 1.109 1.00 91.31 71 ALA A N 1
ATOM 521 C CA . ALA A 1 71 ? -11.436 -9.644 2.157 1.00 91.31 71 ALA A CA 1
ATOM 522 C C . ALA A 1 71 ? -11.918 -8.190 2.162 1.00 91.31 71 ALA A C 1
ATOM 524 O O . ALA A 1 71 ? -11.755 -7.502 3.170 1.00 91.31 71 ALA A O 1
ATOM 525 N N . ILE A 1 72 ? -12.458 -7.699 1.046 1.00 93.31 72 ILE A N 1
ATOM 526 C CA . ILE A 1 72 ? -12.800 -6.287 0.877 1.00 93.31 72 ILE A CA 1
ATOM 527 C C . ILE A 1 72 ? -14.285 -6.181 0.577 1.00 93.31 72 ILE A C 1
ATOM 529 O O . ILE A 1 72 ? -14.773 -6.706 -0.419 1.00 93.31 72 ILE A O 1
ATOM 533 N N . SER A 1 73 ? -14.994 -5.488 1.463 1.00 87.69 73 SER A N 1
ATOM 534 C CA . SER A 1 73 ? -16.384 -5.104 1.245 1.00 87.69 73 SER A CA 1
ATOM 535 C C . SER A 1 73 ? -16.464 -3.670 0.715 1.00 87.69 73 SER A C 1
ATOM 537 O O . SER A 1 73 ? -15.608 -2.843 1.047 1.00 87.69 73 SER A O 1
ATOM 539 N N . PRO A 1 74 ? -17.503 -3.335 -0.063 1.00 90.31 74 PRO A N 1
ATOM 540 C CA . PRO A 1 74 ? -17.720 -1.977 -0.534 1.00 90.31 74 PRO A CA 1
ATOM 541 C C . PRO A 1 74 ? -17.730 -0.944 0.600 1.00 90.31 74 PRO A C 1
ATOM 543 O O . PRO A 1 74 ? -18.404 -1.125 1.612 1.00 90.31 74 PRO A O 1
ATOM 546 N N . GLY A 1 75 ? -16.987 0.149 0.424 1.00 88.88 75 GLY A N 1
ATOM 547 C CA . GLY A 1 75 ? -16.849 1.222 1.411 1.00 88.88 75 GLY A CA 1
ATOM 548 C C . GLY A 1 75 ? -15.800 0.974 2.500 1.00 88.88 75 GLY A C 1
ATOM 549 O O . GLY A 1 75 ? -15.546 1.887 3.284 1.00 88.88 75 GLY A O 1
ATOM 550 N N . LEU A 1 76 ? -15.163 -0.204 2.544 1.00 90.62 76 LEU A N 1
ATOM 551 C CA . LEU A 1 76 ? -14.121 -0.516 3.524 1.00 90.62 76 LEU A CA 1
ATOM 552 C C . LEU A 1 76 ? -12.906 0.400 3.328 1.00 90.62 76 LEU A C 1
ATOM 554 O O . LEU A 1 76 ? -12.293 0.403 2.258 1.00 90.62 76 LEU A O 1
ATOM 558 N N . ARG A 1 77 ? -12.539 1.169 4.355 1.00 93.06 77 ARG A N 1
ATOM 559 C CA . ARG A 1 77 ? -11.428 2.127 4.291 1.00 93.06 77 ARG A CA 1
ATOM 560 C C . ARG A 1 77 ? -10.124 1.422 4.637 1.00 93.06 77 ARG A C 1
ATOM 562 O O . ARG A 1 77 ? -9.894 1.056 5.793 1.00 93.06 77 ARG A O 1
ATOM 569 N N . ILE A 1 78 ? -9.272 1.251 3.630 1.00 95.38 78 ILE A N 1
ATOM 570 C CA . ILE A 1 78 ? -8.000 0.538 3.742 1.00 95.38 78 ILE A CA 1
ATOM 571 C C . ILE A 1 78 ? -6.816 1.507 3.669 1.00 95.38 78 ILE A C 1
ATOM 573 O O . ILE A 1 78 ? -6.653 2.219 2.681 1.00 95.38 78 ILE A O 1
ATOM 577 N N . LEU A 1 79 ? -5.963 1.510 4.696 1.00 96.25 79 LEU A N 1
ATOM 578 C CA . LEU A 1 79 ? -4.643 2.143 4.635 1.00 96.25 79 LEU A CA 1
ATOM 579 C C . LEU A 1 79 ? -3.673 1.189 3.929 1.00 96.25 79 LEU A C 1
ATOM 581 O O . LEU A 1 79 ? -3.427 0.095 4.439 1.00 96.25 79 LEU A O 1
ATOM 585 N N . LEU A 1 80 ? -3.113 1.593 2.786 1.00 97.38 80 LEU A N 1
ATOM 586 C CA . LEU A 1 80 ? -2.064 0.815 2.125 1.00 97.38 80 LEU A CA 1
ATOM 587 C C . LEU A 1 80 ? -0.700 1.136 2.726 1.00 97.38 80 LEU A C 1
ATOM 589 O O . LEU A 1 80 ? -0.349 2.303 2.906 1.00 97.38 80 LEU A O 1
ATOM 593 N N . VAL A 1 81 ? 0.076 0.091 2.994 1.00 97.19 81 VAL A N 1
ATOM 594 C CA . VAL A 1 81 ? 1.410 0.193 3.573 1.00 97.19 81 VAL A CA 1
ATOM 595 C C . VAL A 1 81 ? 2.403 -0.596 2.736 1.00 97.19 81 VAL A C 1
ATOM 597 O O . VAL A 1 81 ? 2.214 -1.780 2.455 1.00 97.19 81 VAL A O 1
ATOM 600 N N . ASP A 1 82 ? 3.498 0.063 2.388 1.00 96.06 82 ASP A N 1
ATOM 601 C CA . ASP A 1 82 ? 4.662 -0.569 1.783 1.00 96.06 82 ASP A CA 1
ATOM 602 C C . ASP A 1 82 ? 5.932 -0.113 2.507 1.00 96.06 82 ASP A C 1
ATOM 604 O O . ASP A 1 82 ? 5.919 0.821 3.305 1.00 96.06 82 ASP A O 1
ATOM 608 N N . GLN A 1 83 ? 7.052 -0.773 2.266 1.00 95.06 83 GLN A N 1
ATOM 609 C CA . GLN A 1 83 ? 8.338 -0.270 2.723 1.00 95.06 83 GLN A CA 1
ATOM 610 C C . GLN A 1 83 ? 8.860 0.812 1.774 1.00 95.06 83 GLN A C 1
ATOM 612 O O . GLN A 1 83 ? 9.293 1.870 2.237 1.00 95.06 83 GLN A O 1
ATOM 617 N N . TRP A 1 84 ? 8.791 0.579 0.464 1.00 94.69 84 TRP A N 1
ATOM 618 C CA . TRP A 1 84 ? 9.443 1.435 -0.520 1.00 94.69 84 TRP A CA 1
ATOM 619 C C . TRP A 1 84 ? 8.604 1.575 -1.783 1.00 94.69 84 TRP A C 1
ATOM 621 O O . TRP A 1 84 ? 8.307 0.604 -2.469 1.00 94.69 84 TRP A O 1
ATOM 631 N N . VAL A 1 85 ? 8.258 2.812 -2.118 1.00 94.50 85 VAL A N 1
ATOM 632 C CA . VAL A 1 85 ? 7.582 3.153 -3.367 1.00 94.50 85 VAL A CA 1
ATOM 633 C C . VAL A 1 85 ? 8.629 3.654 -4.361 1.00 94.50 85 VAL A C 1
ATOM 635 O O . VAL A 1 85 ? 9.034 4.813 -4.295 1.00 94.50 85 VAL A O 1
ATOM 638 N N . GLU A 1 86 ? 9.059 2.754 -5.250 1.00 93.19 86 GLU A N 1
ATOM 639 C CA . GLU A 1 86 ? 10.032 3.010 -6.326 1.00 93.19 86 GLU A CA 1
ATOM 640 C C . GLU A 1 86 ? 9.331 3.701 -7.513 1.00 93.19 86 GLU A C 1
ATOM 642 O O . GLU A 1 86 ? 8.920 4.856 -7.421 1.00 93.19 86 GLU A O 1
ATOM 647 N N . THR A 1 87 ? 9.062 2.978 -8.606 1.00 94.00 87 THR A N 1
ATOM 648 C CA . THR A 1 87 ? 8.291 3.461 -9.768 1.00 94.00 87 THR A CA 1
ATOM 649 C C . THR A 1 87 ? 6.802 3.657 -9.480 1.00 94.00 87 THR A C 1
ATOM 651 O O . THR A 1 87 ? 6.080 4.219 -10.299 1.00 94.00 87 THR A O 1
ATOM 654 N N . GLY A 1 88 ? 6.312 3.165 -8.338 1.00 93.31 88 GLY A N 1
ATOM 655 C CA . GLY A 1 88 ? 4.902 3.204 -7.945 1.00 93.31 88 GLY A CA 1
ATOM 656 C C . GLY A 1 88 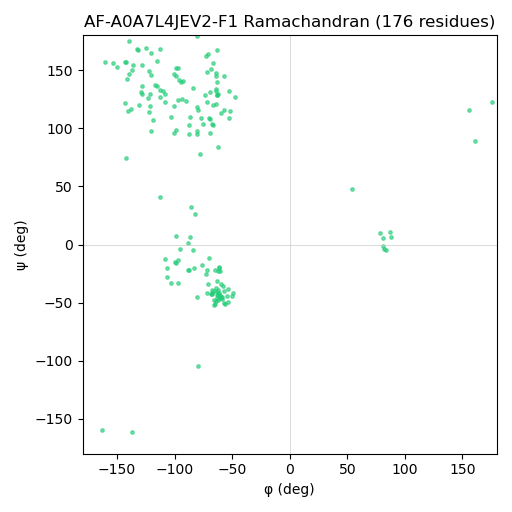? 4.014 2.121 -8.568 1.00 93.31 88 GLY A C 1
ATOM 657 O O . GLY A 1 88 ? 2.837 2.063 -8.216 1.00 93.31 88 GLY A O 1
ATOM 658 N N . GLY A 1 89 ? 4.540 1.242 -9.432 1.00 94.81 89 GLY A N 1
ATOM 659 C CA . GLY A 1 89 ? 3.757 0.186 -10.095 1.00 94.81 89 GLY A CA 1
ATOM 660 C C . GLY A 1 89 ? 3.043 -0.752 -9.113 1.00 94.81 89 GLY A C 1
ATOM 661 O O . GLY A 1 89 ? 1.829 -0.922 -9.186 1.00 94.81 89 GLY A O 1
ATOM 662 N N . THR A 1 90 ? 3.780 -1.271 -8.129 1.00 95.56 90 THR A N 1
ATOM 663 C CA . THR A 1 90 ? 3.271 -2.107 -7.025 1.00 95.56 90 THR A CA 1
ATOM 664 C C . THR A 1 90 ? 2.120 -1.434 -6.266 1.00 95.56 90 THR A C 1
ATOM 666 O O . THR A 1 90 ? 1.061 -2.029 -6.066 1.00 95.56 90 THR A O 1
ATOM 669 N N . MET A 1 91 ? 2.304 -0.169 -5.874 1.00 95.94 91 MET A N 1
ATOM 670 C CA . MET A 1 91 ? 1.309 0.592 -5.113 1.00 95.94 91 MET A CA 1
ATOM 671 C C . MET A 1 91 ? 0.060 0.893 -5.950 1.00 95.94 91 MET A C 1
ATOM 673 O O . MET A 1 91 ? -1.054 0.739 -5.459 1.00 95.94 91 MET A O 1
ATOM 677 N N . ARG A 1 92 ? 0.224 1.277 -7.224 1.00 95.31 92 ARG A N 1
ATOM 678 C CA . ARG A 1 92 ? -0.893 1.495 -8.162 1.00 95.31 92 ARG A CA 1
ATOM 679 C C . ARG A 1 92 ? -1.717 0.219 -8.347 1.00 95.31 92 ARG A C 1
ATOM 681 O O . ARG A 1 92 ? -2.936 0.269 -8.235 1.00 95.31 92 ARG A O 1
ATOM 688 N N . ALA A 1 93 ? -1.060 -0.926 -8.523 1.00 96.75 93 ALA A N 1
ATOM 689 C CA . ALA A 1 93 ? -1.742 -2.213 -8.636 1.00 96.75 93 ALA A CA 1
ATOM 690 C C . ALA A 1 93 ? -2.552 -2.554 -7.377 1.00 96.75 93 ALA A C 1
ATOM 692 O O . ALA A 1 93 ? -3.695 -2.995 -7.471 1.00 96.75 93 ALA A O 1
ATOM 693 N N . ALA A 1 94 ? -1.980 -2.315 -6.194 1.00 96.81 94 ALA A N 1
ATOM 694 C CA . ALA A 1 94 ? -2.673 -2.512 -4.925 1.00 96.81 94 ALA A CA 1
ATOM 695 C C . ALA A 1 94 ? -3.888 -1.578 -4.775 1.00 96.81 94 ALA A C 1
ATOM 697 O O . ALA A 1 94 ? -4.957 -2.036 -4.373 1.00 96.81 94 ALA A O 1
ATOM 698 N N . ILE A 1 95 ? -3.752 -0.299 -5.146 1.00 95.56 95 ILE A N 1
ATOM 699 C CA . ILE A 1 95 ? -4.863 0.663 -5.183 1.00 95.56 95 ILE A CA 1
ATOM 700 C C . ILE A 1 95 ? -5.991 0.142 -6.077 1.00 95.56 95 ILE A C 1
ATOM 702 O O . ILE A 1 95 ? -7.137 0.076 -5.640 1.00 95.56 95 ILE A O 1
ATOM 706 N N . GLU A 1 96 ? -5.668 -0.269 -7.303 1.00 95.06 96 GLU A N 1
ATOM 707 C CA . GLU A 1 96 ? -6.652 -0.756 -8.270 1.00 95.06 96 GLU A CA 1
ATOM 708 C C . GLU A 1 96 ? -7.354 -2.029 -7.793 1.00 95.06 96 GLU A C 1
ATOM 710 O O . GLU A 1 96 ? -8.569 -2.139 -7.932 1.00 95.06 96 GLU A O 1
ATOM 715 N N . LEU A 1 97 ? -6.631 -2.974 -7.183 1.00 96.25 97 LEU A N 1
ATOM 716 C CA . LEU A 1 97 ? -7.234 -4.173 -6.592 1.00 96.25 97 LEU A CA 1
ATOM 717 C C . LEU A 1 97 ? -8.264 -3.824 -5.515 1.00 96.25 97 LEU A C 1
ATOM 719 O O . LEU A 1 97 ? -9.369 -4.369 -5.522 1.00 96.25 97 LEU A O 1
ATOM 723 N N . VAL A 1 98 ? -7.917 -2.910 -4.607 1.00 95.44 98 VAL A N 1
ATOM 724 C CA . VAL A 1 98 ? -8.824 -2.485 -3.536 1.00 95.44 98 VAL A CA 1
ATOM 725 C C . VAL A 1 98 ? -10.036 -1.749 -4.107 1.00 95.44 98 VAL A C 1
ATOM 727 O O . VAL A 1 98 ? -11.166 -2.081 -3.751 1.00 95.44 98 VAL A O 1
ATOM 730 N N . GLU A 1 99 ? -9.826 -0.791 -5.015 1.00 93.06 99 GLU A N 1
ATOM 731 C CA . GLU A 1 99 ? -10.909 -0.012 -5.629 1.00 93.06 99 GLU A CA 1
ATOM 732 C C . GLU A 1 99 ? -11.847 -0.899 -6.468 1.00 93.06 99 GLU A C 1
ATOM 734 O O . GLU A 1 99 ? -13.066 -0.724 -6.423 1.00 93.06 99 GLU A O 1
ATOM 739 N N . ARG A 1 100 ? -11.317 -1.907 -7.178 1.00 93.38 100 ARG A N 1
ATOM 740 C CA . ARG A 1 100 ? -12.115 -2.881 -7.948 1.00 93.38 100 ARG A CA 1
ATOM 741 C C . ARG A 1 100 ? -13.028 -3.734 -7.070 1.00 93.38 100 ARG A C 1
ATOM 743 O O . ARG A 1 100 ? -14.101 -4.119 -7.524 1.00 93.38 100 ARG A O 1
ATOM 750 N N . LEU A 1 101 ? -12.626 -4.011 -5.830 1.00 93.69 101 LEU A N 1
ATOM 751 C CA . LEU A 1 101 ? -13.458 -4.698 -4.835 1.00 93.69 101 LEU A CA 1
ATOM 752 C C . LEU A 1 101 ? -14.364 -3.730 -4.044 1.00 93.69 101 LEU A C 1
ATOM 754 O O . LEU A 1 101 ? -15.046 -4.132 -3.104 1.00 93.69 101 LEU A O 1
ATOM 758 N N . GLY A 1 102 ? -14.397 -2.449 -4.425 1.00 90.62 102 GLY A N 1
ATOM 759 C CA . GLY A 1 102 ? -15.227 -1.420 -3.800 1.00 90.62 102 GLY A CA 1
ATOM 760 C C . GLY A 1 102 ? -14.650 -0.842 -2.507 1.00 90.62 102 GLY A C 1
ATOM 761 O O . GLY A 1 102 ? -15.325 -0.045 -1.853 1.00 90.62 102 GLY A O 1
ATOM 762 N N . GLY A 1 103 ? -13.430 -1.219 -2.126 1.00 91.94 103 GLY A N 1
ATOM 763 C CA . GLY A 1 103 ? -12.723 -0.612 -1.005 1.00 91.94 103 GLY A CA 1
ATOM 764 C C . GLY A 1 103 ? -12.263 0.813 -1.320 1.00 91.94 103 GLY A C 1
ATOM 765 O O . GLY A 1 103 ? -12.207 1.245 -2.471 1.00 91.94 103 GLY A O 1
ATOM 766 N N . VAL A 1 104 ? -11.911 1.555 -0.275 1.00 91.00 104 VAL A N 1
ATOM 767 C CA . VAL A 1 104 ? -11.502 2.959 -0.357 1.00 91.00 104 VAL A CA 1
ATOM 768 C C . VAL A 1 104 ? -10.068 3.087 0.146 1.00 91.00 104 VAL A C 1
ATOM 770 O O . VAL A 1 104 ? -9.820 3.008 1.350 1.00 91.00 104 VAL A O 1
ATOM 773 N N . VAL A 1 105 ? -9.121 3.303 -0.772 1.00 82.81 105 VAL A N 1
ATOM 774 C CA . VAL A 1 105 ? -7.699 3.542 -0.445 1.00 82.81 105 VAL A CA 1
ATOM 775 C C . VAL A 1 105 ? -7.394 5.014 -0.200 1.00 82.81 105 VAL A C 1
ATOM 777 O O . VAL A 1 105 ? -6.429 5.332 0.481 1.00 82.81 105 VAL A O 1
ATOM 780 N N . ALA A 1 106 ? -8.217 5.932 -0.703 1.00 63.78 106 ALA A N 1
ATOM 781 C CA . ALA A 1 106 ? -8.178 7.318 -0.266 1.00 63.78 106 ALA A CA 1
ATOM 782 C C . ALA A 1 106 ? -9.450 8.088 -0.570 1.00 63.78 106 ALA A C 1
ATOM 784 O O . ALA A 1 106 ? -10.162 7.821 -1.538 1.00 63.78 106 ALA A O 1
ATOM 785 N N . GLY A 1 107 ? -9.643 9.160 0.200 1.00 57.72 107 GLY A N 1
ATOM 786 C CA . GLY A 1 107 ? -10.329 10.328 -0.322 1.00 57.72 107 GLY A CA 1
ATOM 787 C C . GLY A 1 107 ? -9.453 10.949 -1.406 1.00 57.72 107 GLY A C 1
ATOM 788 O O . GLY A 1 107 ? -8.475 11.622 -1.083 1.00 57.72 107 GLY A O 1
ATOM 789 N N . ARG A 1 108 ? -9.784 10.736 -2.688 1.00 44.94 108 ARG A N 1
ATOM 790 C CA . ARG A 1 108 ? -9.254 11.582 -3.771 1.00 44.94 108 ARG A CA 1
ATOM 791 C C . ARG A 1 108 ? -9.436 13.032 -3.342 1.00 44.94 108 ARG A C 1
ATOM 793 O O . ARG A 1 108 ? -10.569 13.423 -3.044 1.00 44.94 108 ARG A O 1
ATOM 800 N N . ARG A 1 109 ? -8.376 13.848 -3.355 1.00 41.69 109 ARG A N 1
ATOM 801 C CA . ARG A 1 109 ? -8.556 15.307 -3.298 1.00 41.69 109 ARG A CA 1
ATOM 802 C C . ARG A 1 109 ? -9.529 15.699 -4.420 1.00 41.69 109 ARG A C 1
ATOM 804 O O . ARG A 1 109 ? -9.194 15.593 -5.593 1.00 41.69 109 ARG A O 1
ATOM 811 N N . GLY A 1 110 ? -10.750 16.091 -4.051 1.00 39.84 110 GLY A N 1
ATOM 812 C CA . GLY A 1 110 ? -11.736 16.679 -4.961 1.00 39.84 110 GLY A CA 1
ATOM 813 C C . GLY A 1 110 ? -12.677 15.740 -5.727 1.00 39.84 110 GLY A C 1
ATOM 814 O O . GLY A 1 110 ? -13.424 16.246 -6.555 1.00 39.84 110 GLY A O 1
ATOM 815 N N . HIS A 1 111 ? -12.712 14.420 -5.487 1.00 40.81 111 HIS A N 1
ATOM 816 C CA . HIS A 1 111 ? -13.623 13.545 -6.253 1.00 40.81 111 HIS A CA 1
ATOM 817 C C . HIS A 1 111 ? -14.244 12.428 -5.414 1.00 40.81 111 HIS A C 1
ATOM 819 O O . HIS A 1 111 ? -13.895 11.256 -5.556 1.00 40.81 111 HIS A O 1
ATOM 825 N N . LEU A 1 112 ? -15.217 12.781 -4.567 1.00 41.91 112 LEU A N 1
ATOM 826 C CA . LEU A 1 112 ? -16.261 11.827 -4.190 1.00 41.91 112 LEU A CA 1
ATOM 827 C C . LEU A 1 112 ? -17.133 11.582 -5.428 1.00 41.91 112 LEU A C 1
ATOM 829 O O . LEU A 1 112 ? -18.073 12.329 -5.693 1.00 41.91 112 LEU A O 1
ATOM 833 N N . ARG A 1 113 ? -16.857 10.520 -6.188 1.00 37.56 113 ARG A N 1
ATOM 834 C CA . ARG A 1 113 ? -17.922 9.890 -6.973 1.00 37.56 113 ARG A CA 1
ATOM 835 C C . ARG A 1 113 ? -18.590 8.859 -6.081 1.00 37.56 113 ARG A C 1
ATOM 837 O O . ARG A 1 113 ? -18.053 7.782 -5.857 1.00 37.56 113 ARG A O 1
ATOM 844 N N . MET A 1 114 ? -19.765 9.219 -5.577 1.00 38.53 114 MET A N 1
ATOM 845 C CA . MET A 1 114 ? -20.735 8.251 -5.081 1.00 38.53 114 MET A CA 1
ATOM 846 C C . MET A 1 114 ? -21.037 7.283 -6.234 1.00 38.53 114 MET A C 1
ATOM 848 O O . MET A 1 114 ? -21.542 7.709 -7.274 1.00 38.53 114 MET A O 1
ATOM 852 N N . HIS A 1 115 ? -20.703 6.002 -6.089 1.00 36.44 115 HIS A N 1
ATOM 853 C CA . HIS A 1 115 ? -21.307 4.976 -6.934 1.00 36.44 115 HIS A CA 1
ATOM 854 C C . HIS A 1 115 ? -22.763 4.819 -6.475 1.00 36.44 115 HIS A C 1
ATOM 856 O O . HIS A 1 115 ? -22.983 4.542 -5.294 1.00 36.44 115 HIS A O 1
ATOM 862 N N . PRO A 1 116 ? -23.766 5.003 -7.351 1.00 31.67 116 PRO A N 1
ATOM 863 C CA . PRO A 1 116 ? -25.130 4.682 -6.986 1.00 31.67 116 PRO A CA 1
ATOM 864 C C . PRO A 1 116 ? -25.225 3.161 -6.899 1.00 31.67 116 PRO A C 1
ATOM 866 O O . PRO A 1 116 ? -25.158 2.464 -7.912 1.00 31.67 116 PRO A O 1
ATOM 869 N N . TRP A 1 117 ? -25.354 2.643 -5.680 1.00 35.09 117 TRP A N 1
ATOM 870 C CA . TRP A 1 117 ? -25.840 1.287 -5.479 1.00 35.09 117 TRP A CA 1
ATOM 871 C C . TRP A 1 117 ? -27.240 1.196 -6.079 1.00 35.09 117 TRP A C 1
ATOM 873 O O . TRP A 1 117 ? -28.181 1.842 -5.619 1.00 35.09 117 TRP A O 1
ATOM 883 N N . VAL A 1 118 ? -27.365 0.414 -7.148 1.00 39.41 118 VAL A N 1
ATOM 884 C CA . VAL A 1 118 ? -28.653 0.005 -7.695 1.00 39.41 118 VAL A CA 1
ATOM 885 C C . VAL A 1 118 ? -29.222 -1.061 -6.765 1.00 39.41 118 VAL A C 1
ATOM 887 O O . VAL A 1 118 ? -28.819 -2.218 -6.813 1.00 39.41 118 VAL A O 1
ATOM 890 N N . GLN A 1 119 ? -30.198 -0.671 -5.953 1.00 38.44 119 GLN A N 1
ATOM 891 C CA . GLN A 1 119 ? -31.301 -1.548 -5.572 1.00 38.44 119 GLN A CA 1
ATOM 892 C C . GLN A 1 119 ? -32.587 -0.863 -6.025 1.00 38.44 119 GLN A C 1
ATOM 894 O O . GLN A 1 119 ? -33.100 0.050 -5.381 1.00 38.44 119 GLN A O 1
ATOM 899 N N . ARG A 1 120 ? -33.083 -1.273 -7.195 1.00 35.41 120 ARG A N 1
ATOM 900 C CA . ARG A 1 120 ? -34.484 -1.061 -7.550 1.00 35.41 120 ARG A CA 1
ATOM 901 C C . ARG A 1 120 ? -35.277 -2.159 -6.858 1.00 35.41 120 ARG A C 1
ATOM 903 O O . ARG A 1 120 ? -35.385 -3.246 -7.405 1.00 35.41 120 ARG A O 1
ATOM 910 N N . ASP A 1 121 ? -35.848 -1.835 -5.706 1.00 38.97 121 ASP A N 1
ATOM 911 C CA . ASP A 1 121 ? -37.161 -2.366 -5.362 1.00 38.97 121 ASP A CA 1
ATOM 912 C C . ASP A 1 121 ? -38.179 -1.249 -5.579 1.00 38.97 121 ASP A C 1
ATOM 914 O O . ASP A 1 121 ? -38.201 -0.215 -4.907 1.00 38.97 121 ASP A O 1
ATOM 918 N N . HIS A 1 122 ? -38.995 -1.436 -6.611 1.00 47.22 122 HIS A N 1
ATOM 919 C CA . HIS A 1 122 ? -40.177 -0.631 -6.836 1.00 47.22 122 HIS A CA 1
ATOM 920 C C . HIS A 1 122 ? -41.243 -1.120 -5.864 1.00 47.22 122 HIS A C 1
ATOM 922 O O . HIS A 1 122 ? -41.723 -2.228 -6.037 1.00 47.22 122 HIS A O 1
ATOM 928 N N . HIS A 1 123 ? -41.567 -0.316 -4.849 1.00 40.59 123 HIS A N 1
ATOM 929 C CA . HIS A 1 123 ? -42.924 -0.058 -4.338 1.00 40.59 123 HIS A CA 1
ATOM 930 C C . HIS A 1 123 ? -42.860 0.513 -2.913 1.00 40.59 123 HIS A C 1
ATOM 932 O O . HIS A 1 123 ? -42.931 -0.211 -1.928 1.00 40.59 123 HIS A O 1
ATOM 938 N N . SER A 1 124 ? -42.771 1.838 -2.786 1.00 37.72 124 SER A N 1
ATOM 939 C CA . SER A 1 124 ? -43.600 2.615 -1.847 1.00 37.72 124 SER A CA 1
ATOM 940 C C . SER A 1 124 ? -43.201 4.091 -1.855 1.00 37.72 124 SER A C 1
ATOM 942 O O . SER A 1 124 ? -42.065 4.478 -1.601 1.00 37.72 124 SER A O 1
ATOM 944 N N . HIS A 1 125 ? -44.183 4.937 -2.149 1.00 40.00 125 HIS A N 1
ATOM 945 C CA . HIS A 1 125 ? -44.108 6.377 -1.972 1.00 40.00 125 HIS A CA 1
ATOM 946 C C . HIS A 1 125 ? -44.052 6.709 -0.475 1.00 40.00 125 HIS A C 1
ATOM 948 O O . HIS A 1 125 ? -45.086 6.686 0.188 1.00 40.00 125 HIS A O 1
ATOM 954 N N . ARG A 1 126 ? -42.878 7.063 0.062 1.00 32.69 126 ARG A N 1
ATOM 955 C CA . ARG A 1 126 ? -42.783 7.908 1.265 1.00 32.69 126 ARG A CA 1
ATOM 956 C C . ARG A 1 126 ? -41.642 8.906 1.126 1.00 32.69 126 ARG A C 1
ATOM 958 O O . ARG A 1 126 ? -40.476 8.534 1.068 1.00 32.69 126 ARG A O 1
ATOM 965 N N . LEU A 1 127 ? -42.027 10.180 1.088 1.00 38.50 127 LEU A N 1
ATOM 966 C CA . LEU A 1 127 ? -41.167 11.328 1.343 1.00 38.50 127 LEU A CA 1
ATOM 967 C C . LEU A 1 127 ? -40.445 11.131 2.680 1.00 38.50 127 LEU A C 1
ATOM 969 O O . LEU A 1 127 ? -41.088 11.131 3.727 1.00 38.50 127 LEU A O 1
ATOM 973 N N . TRP A 1 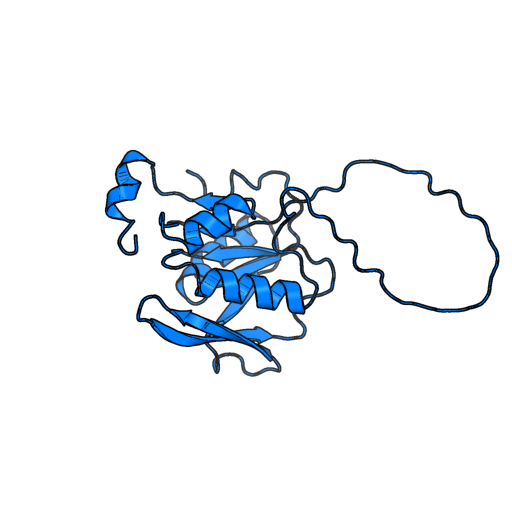128 ? -39.123 11.003 2.637 1.00 32.81 128 TRP A N 1
ATOM 974 C CA . TRP A 1 128 ? -38.266 11.177 3.803 1.00 32.81 128 TRP A CA 1
ATOM 975 C C . TRP A 1 128 ? -37.263 12.277 3.485 1.00 32.81 128 TRP A C 1
ATOM 977 O O . TRP A 1 128 ? -36.437 12.167 2.583 1.00 32.81 128 TRP A O 1
ATOM 987 N N . TRP A 1 129 ? -37.400 13.378 4.211 1.00 31.45 129 TRP A N 1
A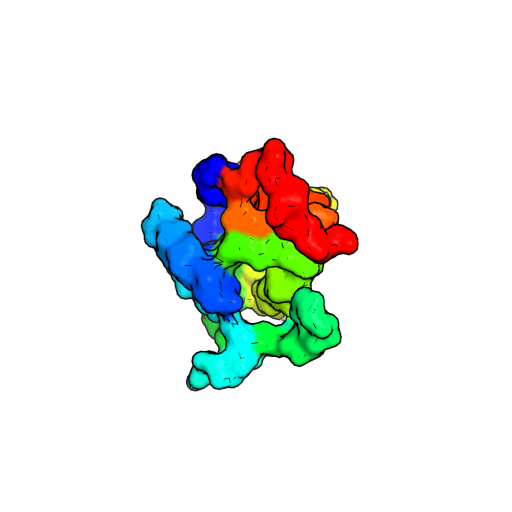TOM 988 C CA . TRP A 1 129 ? -36.442 14.470 4.252 1.00 31.45 129 TRP A CA 1
ATOM 989 C C . TRP A 1 129 ? -35.111 13.959 4.825 1.00 31.45 129 TRP A C 1
ATOM 991 O O . TRP A 1 129 ? -35.137 13.383 5.916 1.00 31.45 129 TRP A O 1
ATOM 1001 N N . PRO A 1 130 ? -33.943 14.165 4.189 1.00 40.81 130 PRO A N 1
ATOM 1002 C CA . PRO A 1 130 ? -32.690 13.866 4.854 1.00 40.81 130 PRO A CA 1
ATOM 1003 C C . PRO A 1 130 ? -32.355 15.038 5.785 1.00 40.81 130 PRO A C 1
ATOM 1005 O O . PRO A 1 130 ? -31.782 16.044 5.373 1.00 40.81 130 PRO A O 1
ATOM 1008 N N . VAL A 1 131 ? -32.723 14.919 7.062 1.00 43.16 131 VAL A N 1
ATOM 1009 C CA . VAL A 1 131 ? -31.965 15.599 8.118 1.00 43.16 131 VAL A CA 1
ATOM 1010 C C . VAL A 1 131 ? -30.731 14.734 8.367 1.00 43.16 131 VAL A C 1
ATOM 1012 O O . VAL A 1 131 ? -30.880 13.586 8.776 1.00 43.16 131 VAL A O 1
ATOM 1015 N N . LEU A 1 132 ? -29.544 15.283 8.088 1.00 39.28 132 LEU A N 1
ATOM 1016 C CA . LEU A 1 132 ? -28.342 15.323 8.947 1.00 39.28 132 LEU A CA 1
ATOM 1017 C C . LEU A 1 132 ? -27.061 15.469 8.089 1.00 39.28 132 LEU A C 1
ATOM 1019 O O . LEU A 1 132 ? -26.684 14.577 7.337 1.00 39.28 132 LEU A O 1
ATOM 1023 N N . SER A 1 133 ? -26.368 16.594 8.267 1.00 41.88 133 SER A N 1
ATOM 1024 C CA . SER A 1 133 ? -24.943 16.853 7.937 1.00 41.88 133 SER A CA 1
ATOM 1025 C C . SER A 1 133 ? -24.183 17.049 9.280 1.00 41.88 133 SER A C 1
ATOM 1027 O O . SER A 1 133 ? -24.908 17.327 10.243 1.00 41.88 133 SER A O 1
ATOM 1029 N N . PRO A 1 134 ? -22.820 17.080 9.445 1.00 48.50 134 PRO A N 1
ATOM 1030 C CA . PRO A 1 134 ? -21.611 16.768 8.615 1.00 48.50 134 PRO A CA 1
ATOM 1031 C C . PRO A 1 134 ? -20.493 15.979 9.420 1.00 48.50 134 PRO A C 1
ATOM 1033 O O . PRO A 1 134 ? -20.814 15.485 10.498 1.00 48.50 134 PRO A O 1
ATOM 1036 N N . PRO A 1 135 ? -19.178 15.881 9.048 1.00 40.50 135 PRO A N 1
ATOM 1037 C CA . PRO A 1 135 ? -18.497 15.886 7.743 1.00 40.50 135 PRO A CA 1
ATOM 1038 C C . PRO A 1 135 ? -18.187 14.435 7.300 1.00 40.50 135 PRO A C 1
ATOM 1040 O O . PRO A 1 135 ? -17.978 13.563 8.140 1.00 40.50 135 PRO A O 1
ATOM 1043 N N . VAL A 1 136 ? -18.104 14.109 6.006 1.00 48.25 136 VAL A N 1
ATOM 1044 C CA . VAL A 1 136 ? -17.623 12.757 5.653 1.00 48.25 136 VAL A CA 1
ATOM 1045 C C . VAL A 1 136 ? -16.133 12.698 6.013 1.00 48.25 136 VAL A C 1
ATOM 1047 O O . VAL A 1 136 ? -15.322 13.360 5.371 1.00 48.25 136 VAL A O 1
ATOM 1050 N N . CYS A 1 137 ? -15.775 11.964 7.072 1.00 44.88 137 CYS A N 1
ATOM 1051 C CA . CYS A 1 137 ? -14.393 11.619 7.415 1.00 44.88 137 CYS A CA 1
ATOM 1052 C C . CYS A 1 137 ? -13.809 10.766 6.282 1.00 44.88 137 CYS A C 1
ATOM 1054 O O . CYS A 1 137 ? -13.856 9.538 6.324 1.00 44.88 137 CYS A O 1
ATOM 1056 N N . VAL A 1 138 ? -13.307 11.420 5.238 1.00 54.16 138 VAL A N 1
ATOM 1057 C CA . VAL A 1 138 ? -12.494 10.782 4.203 1.00 54.16 138 VAL A CA 1
ATOM 1058 C C . VAL A 1 138 ? -11.059 11.118 4.534 1.00 54.16 138 VAL A C 1
ATOM 1060 O O . VAL A 1 138 ? -10.589 12.204 4.189 1.00 54.16 138 VAL A O 1
ATOM 1063 N N . PRO A 1 139 ? -10.361 10.211 5.226 1.00 53.06 139 PRO A N 1
ATOM 1064 C CA . PRO A 1 139 ? -9.165 9.751 4.539 1.00 53.06 139 PRO A CA 1
ATOM 1065 C C . PRO A 1 139 ? -8.892 8.261 4.719 1.00 53.06 139 PRO A C 1
ATOM 1067 O O . PRO A 1 139 ? -8.980 7.691 5.801 1.00 53.06 139 PRO A O 1
ATOM 1070 N N . THR A 1 140 ? -8.420 7.691 3.627 1.00 64.94 140 THR A N 1
ATOM 1071 C CA . THR A 1 140 ? -7.396 6.654 3.639 1.00 64.94 140 THR A CA 1
ATOM 1072 C C . THR A 1 140 ? -6.258 7.132 2.751 1.00 64.94 140 THR A C 1
ATOM 1074 O O . THR A 1 140 ? -6.364 8.181 2.101 1.00 64.94 140 THR A O 1
ATOM 1077 N N . GLY A 1 141 ? -5.130 6.442 2.787 1.00 88.06 141 GLY A N 1
ATOM 1078 C CA . GLY A 1 141 ? -3.966 6.888 2.059 1.00 88.06 141 GLY A CA 1
ATOM 1079 C C . GLY A 1 141 ? -2.929 5.805 1.883 1.00 88.06 141 GLY A C 1
ATOM 1080 O O . GLY A 1 141 ? -3.208 4.611 1.985 1.00 88.06 141 GLY A O 1
ATOM 1081 N N . VAL A 1 142 ? -1.716 6.265 1.622 1.00 93.50 142 VA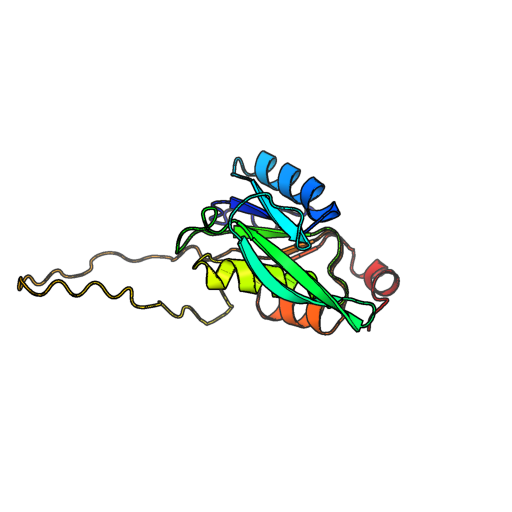L A N 1
ATOM 1082 C CA . VAL A 1 142 ? -0.555 5.419 1.390 1.00 93.50 142 VAL A CA 1
ATOM 1083 C C . VAL A 1 142 ? 0.530 5.778 2.392 1.00 93.50 142 VAL A C 1
ATOM 1085 O O . VAL A 1 142 ? 0.942 6.934 2.482 1.00 93.50 142 VAL A O 1
ATOM 1088 N N . ALA A 1 143 ? 1.026 4.794 3.127 1.00 94.38 143 ALA A N 1
ATOM 1089 C CA . ALA A 1 143 ? 2.175 4.955 4.001 1.00 94.38 143 ALA A CA 1
ATOM 1090 C C . ALA A 1 143 ? 3.354 4.142 3.460 1.00 94.38 143 ALA A C 1
ATOM 1092 O O . ALA A 1 143 ? 3.197 2.971 3.115 1.00 94.38 143 ALA A O 1
ATOM 1093 N N . ALA A 1 144 ? 4.537 4.747 3.401 1.00 95.06 144 ALA A N 1
ATOM 1094 C CA . ALA A 1 144 ? 5.764 4.028 3.078 1.00 95.06 144 ALA A CA 1
ATOM 1095 C C . ALA A 1 144 ? 6.952 4.531 3.896 1.00 95.06 144 ALA A C 1
ATOM 1097 O O . ALA A 1 144 ? 6.942 5.670 4.339 1.00 95.06 144 ALA A O 1
ATOM 1098 N N . ILE A 1 145 ? 8.011 3.740 4.098 1.00 93.94 145 ILE A N 1
ATOM 1099 C CA . ILE A 1 145 ? 9.250 4.309 4.665 1.00 93.94 145 ILE A CA 1
ATOM 1100 C C . ILE A 1 145 ? 9.841 5.291 3.660 1.00 93.94 145 ILE A C 1
ATOM 1102 O O . ILE A 1 145 ? 10.111 6.445 4.002 1.00 93.94 145 ILE A O 1
ATOM 1106 N N . CYS A 1 146 ? 10.009 4.830 2.423 1.00 94.19 146 CYS A N 1
ATOM 1107 C CA . CYS A 1 146 ? 10.523 5.618 1.319 1.00 94.19 146 CYS A CA 1
ATOM 1108 C C . CYS A 1 146 ? 9.470 5.751 0.223 1.00 94.19 146 CYS A C 1
ATOM 1110 O O . CYS A 1 146 ? 8.806 4.783 -0.144 1.00 94.19 146 CYS A O 1
ATOM 1112 N N . MET A 1 147 ? 9.350 6.956 -0.317 1.00 94.69 147 MET A N 1
ATOM 1113 C CA . MET A 1 147 ? 8.642 7.205 -1.561 1.00 94.69 147 MET A CA 1
ATOM 1114 C C . MET A 1 147 ? 9.561 8.042 -2.437 1.00 94.69 147 MET A C 1
ATOM 1116 O O . MET A 1 147 ? 9.965 9.134 -2.036 1.00 94.69 147 MET A O 1
ATOM 1120 N N . GLU A 1 148 ? 9.922 7.536 -3.607 1.00 94.75 148 GLU A N 1
ATOM 1121 C CA . GLU A 1 148 ? 10.820 8.245 -4.519 1.00 94.75 148 GLU A CA 1
ATOM 1122 C C . GLU A 1 148 ? 10.120 9.436 -5.184 1.00 94.75 148 GLU A C 1
ATOM 1124 O O . GLU A 1 148 ? 8.889 9.535 -5.224 1.00 94.75 148 GLU A O 1
ATOM 1129 N N . ASN A 1 149 ? 10.900 10.359 -5.739 1.00 93.62 149 ASN A N 1
ATOM 1130 C CA . ASN A 1 149 ? 10.417 11.412 -6.637 1.00 93.62 149 ASN A CA 1
ATOM 1131 C C . ASN A 1 149 ? 10.257 10.936 -8.094 1.00 93.62 149 ASN A C 1
ATOM 1133 O O . ASN A 1 149 ? 10.295 11.749 -9.025 1.00 93.62 149 ASN A O 1
ATOM 1137 N N . SER A 1 150 ? 10.036 9.636 -8.288 1.00 93.44 150 SER A N 1
ATOM 1138 C CA . SER A 1 150 ? 9.637 9.034 -9.560 1.00 93.44 150 SER A CA 1
ATOM 1139 C C . SER A 1 150 ? 8.266 9.553 -10.020 1.00 93.44 150 SER A C 1
ATOM 1141 O O . SER A 1 150 ? 7.513 10.166 -9.251 1.00 93.44 150 SER A O 1
ATOM 1143 N N . GLU A 1 151 ? 7.898 9.283 -11.274 1.00 92.19 151 GLU A N 1
ATOM 1144 C CA . GLU A 1 151 ? 6.563 9.608 -11.798 1.00 92.19 151 GLU A CA 1
ATOM 1145 C C . GLU A 1 151 ? 5.442 9.000 -10.932 1.00 92.19 151 GLU A C 1
ATOM 1147 O O . GLU A 1 151 ? 4.481 9.684 -10.572 1.00 92.19 151 GLU A O 1
ATOM 1152 N N . GLY A 1 152 ? 5.583 7.734 -10.525 1.00 91.25 152 GLY A N 1
ATOM 1153 C CA . GLY A 1 152 ? 4.606 7.072 -9.663 1.00 91.25 152 GLY A CA 1
ATOM 1154 C C . GLY A 1 152 ? 4.556 7.651 -8.255 1.00 91.25 152 GLY A C 1
ATOM 1155 O O . GLY A 1 152 ? 3.465 7.880 -7.734 1.00 91.25 152 GLY A O 1
ATOM 1156 N N . GLY A 1 153 ? 5.708 7.955 -7.654 1.00 92.81 153 GLY A N 1
ATOM 1157 C CA . GLY A 1 153 ? 5.760 8.597 -6.343 1.00 92.81 153 GLY A CA 1
ATOM 1158 C C . GLY A 1 153 ? 5.102 9.980 -6.344 1.00 92.81 153 GLY A C 1
ATOM 1159 O O . GLY A 1 153 ? 4.332 10.302 -5.438 1.00 92.81 153 GLY A O 1
ATOM 1160 N N . LYS A 1 154 ? 5.334 10.793 -7.382 1.00 93.62 154 LYS A N 1
ATOM 1161 C CA . LYS A 1 154 ? 4.652 12.088 -7.574 1.00 93.62 154 LYS A CA 1
ATOM 1162 C C . LYS A 1 154 ? 3.144 11.905 -7.746 1.00 93.62 154 LYS A C 1
ATOM 1164 O O . LYS A 1 154 ? 2.364 12.531 -7.032 1.00 93.62 154 LYS A O 1
ATOM 1169 N N . TRP A 1 155 ? 2.735 10.972 -8.605 1.00 91.69 155 TRP A N 1
ATOM 1170 C CA . TRP A 1 155 ? 1.326 10.657 -8.850 1.00 91.69 155 TRP A CA 1
ATOM 1171 C C . TRP A 1 155 ? 0.574 10.262 -7.571 1.00 91.69 155 TRP A C 1
ATOM 1173 O O . TRP A 1 155 ? -0.564 10.700 -7.382 1.00 91.69 155 TRP A O 1
ATOM 1183 N N . ILE A 1 156 ? 1.206 9.479 -6.684 1.00 91.62 156 ILE A N 1
ATOM 1184 C CA . ILE A 1 156 ? 0.627 9.087 -5.390 1.00 91.62 156 ILE A CA 1
ATOM 1185 C C . ILE A 1 156 ? 0.446 10.319 -4.500 1.00 91.62 156 ILE A C 1
ATOM 1187 O O . ILE A 1 156 ? -0.661 10.552 -4.019 1.00 91.62 156 ILE A O 1
ATOM 1191 N N . ARG A 1 157 ? 1.492 11.140 -4.321 1.00 90.19 157 ARG A N 1
ATOM 1192 C CA . ARG A 1 157 ? 1.438 12.350 -3.475 1.00 90.19 157 ARG A CA 1
ATOM 1193 C C . ARG A 1 157 ? 0.387 13.362 -3.934 1.00 90.19 157 ARG A C 1
ATOM 1195 O O . ARG A 1 157 ? -0.211 14.049 -3.112 1.00 90.19 157 ARG A O 1
ATOM 1202 N N . GLU A 1 158 ? 0.165 13.468 -5.241 1.00 90.00 158 GLU A N 1
ATOM 1203 C CA . GLU A 1 158 ? -0.830 14.378 -5.816 1.00 90.00 158 GLU A CA 1
ATOM 1204 C C . GLU A 1 158 ? -2.275 13.936 -5.548 1.00 90.00 158 GLU A C 1
ATOM 1206 O O . GLU A 1 158 ? -3.166 14.778 -5.404 1.00 90.00 158 GLU A O 1
ATOM 1211 N N . ARG A 1 159 ? -2.527 12.621 -5.510 1.00 87.38 159 ARG A N 1
ATOM 1212 C CA . ARG A 1 159 ? -3.886 12.047 -5.519 1.00 87.38 159 ARG A CA 1
ATOM 1213 C C . ARG A 1 159 ? -4.334 11.492 -4.174 1.00 87.38 159 ARG A C 1
ATOM 1215 O O . ARG A 1 159 ? -5.535 11.494 -3.900 1.00 87.38 159 ARG A O 1
ATOM 1222 N N . TYR A 1 160 ? -3.392 11.045 -3.352 1.00 88.94 160 TYR A N 1
ATOM 1223 C CA . TYR A 1 160 ? -3.639 10.326 -2.109 1.00 88.94 160 TYR A CA 1
ATOM 1224 C C . TYR A 1 160 ? -3.029 11.090 -0.938 1.00 88.94 160 TYR A C 1
ATOM 1226 O O . TYR A 1 160 ? -1.962 11.695 -1.043 1.00 88.94 160 TYR A O 1
ATOM 1234 N N . LYS A 1 161 ? -3.689 11.025 0.220 1.00 90.56 161 LYS A N 1
ATOM 1235 C CA . LYS A 1 161 ? -3.033 11.371 1.480 1.00 90.56 161 LYS A CA 1
ATOM 1236 C C . LYS A 1 161 ? -1.877 10.391 1.679 1.00 90.56 161 LYS A C 1
ATOM 1238 O O . LYS A 1 161 ? -2.076 9.185 1.551 1.00 90.56 161 LYS A O 1
ATOM 1243 N N . CYS A 1 162 ? -0.678 10.883 1.968 1.00 91.25 162 CYS A N 1
ATOM 1244 C CA . CYS A 1 162 ? 0.490 10.020 2.088 1.00 91.25 162 CYS A CA 1
ATOM 1245 C C . CYS A 1 162 ? 1.364 10.355 3.293 1.00 91.25 162 CYS A C 1
ATOM 1247 O O . CYS A 1 162 ? 1.406 11.498 3.749 1.00 91.25 162 CYS A O 1
ATOM 1249 N N . SER A 1 163 ? 2.101 9.351 3.757 1.00 92.00 163 SER A N 1
ATOM 1250 C CA . SER A 1 163 ? 3.151 9.475 4.763 1.00 92.00 163 SER A CA 1
ATOM 1251 C C . SER A 1 163 ? 4.424 8.814 4.254 1.00 92.00 163 SER A C 1
ATOM 1253 O O . SER A 1 163 ? 4.360 7.711 3.705 1.00 92.00 163 SER A O 1
ATOM 1255 N N . HIS A 1 164 ? 5.569 9.476 4.445 1.00 92.31 164 HIS A N 1
ATOM 1256 C CA . HIS A 1 164 ? 6.864 8.822 4.327 1.00 92.31 164 HIS A CA 1
ATOM 1257 C C . HIS A 1 164 ? 7.893 9.322 5.336 1.00 92.31 164 HIS A C 1
ATOM 1259 O O . HIS A 1 164 ? 7.796 10.425 5.874 1.00 92.31 164 HIS A O 1
ATOM 1265 N N . CYS A 1 165 ? 8.888 8.480 5.606 1.00 92.50 165 CYS A N 1
ATOM 1266 C CA . CYS A 1 165 ? 9.821 8.669 6.712 1.00 92.50 165 CYS A CA 1
ATOM 1267 C C . CYS A 1 165 ? 11.158 9.299 6.294 1.00 92.50 165 CYS A C 1
ATOM 1269 O O . CYS A 1 165 ? 11.876 9.786 7.172 1.00 92.50 165 CYS A O 1
ATOM 1271 N N . VAL A 1 166 ? 11.487 9.309 4.995 1.00 92.06 166 VAL A N 1
ATOM 1272 C CA . VAL A 1 166 ? 12.735 9.887 4.459 1.00 92.06 166 VAL A CA 1
ATOM 1273 C C . VAL A 1 166 ? 12.768 11.415 4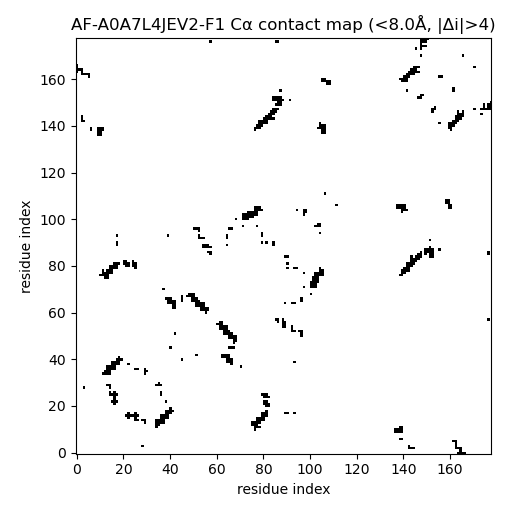.648 1.00 92.06 166 VAL A C 1
ATOM 1275 O O . VAL A 1 166 ? 11.900 12.113 4.121 1.00 92.06 166 VAL A O 1
ATOM 1278 N N . PRO A 1 167 ? 13.761 11.967 5.375 1.00 90.81 167 PRO A N 1
ATOM 1279 C CA . PRO A 1 167 ? 13.942 13.411 5.500 1.00 90.81 167 PRO A CA 1
ATOM 1280 C C . PRO A 1 167 ? 14.272 14.070 4.150 1.00 90.81 167 PRO A C 1
ATOM 1282 O O . PRO A 1 167 ? 15.072 13.506 3.403 1.00 90.81 167 PRO A O 1
ATOM 1285 N N . PRO A 1 168 ? 13.805 15.306 3.874 1.00 90.88 168 PRO A N 1
ATOM 1286 C CA . PRO A 1 168 ? 14.050 15.978 2.592 1.00 90.88 168 PRO A CA 1
ATOM 1287 C C . PRO A 1 168 ? 15.529 16.055 2.194 1.00 90.88 168 PRO A C 1
ATOM 1289 O O . PRO A 1 168 ? 15.874 15.830 1.040 1.00 90.88 168 PRO A O 1
ATOM 1292 N N . ARG A 1 169 ? 16.424 16.286 3.165 1.00 93.06 169 ARG A N 1
ATOM 1293 C CA . ARG A 1 169 ? 17.879 16.344 2.933 1.00 93.06 169 ARG A CA 1
ATOM 1294 C C . ARG A 1 169 ? 18.497 15.021 2.468 1.00 93.06 169 ARG A C 1
ATOM 1296 O O . ARG A 1 169 ? 19.598 15.035 1.940 1.00 93.06 169 ARG A O 1
ATOM 1303 N N . LEU A 1 170 ? 17.836 13.894 2.739 1.00 92.69 170 LEU A N 1
ATOM 1304 C CA . LEU A 1 170 ? 18.290 12.564 2.336 1.00 92.69 170 LEU A CA 1
ATOM 1305 C C . LEU A 1 170 ? 17.577 12.072 1.078 1.00 92.69 170 LEU A C 1
ATOM 1307 O O . LEU A 1 170 ? 18.071 11.136 0.470 1.00 92.69 170 LEU A O 1
ATOM 1311 N N . GLN A 1 171 ? 16.470 12.695 0.664 1.00 93.25 171 GLN A N 1
ATOM 1312 C CA . GLN A 1 171 ? 15.669 12.261 -0.483 1.00 93.25 171 GLN A CA 1
ATOM 1313 C C . GLN A 1 171 ? 16.493 11.999 -1.763 1.00 93.25 171 GLN A C 1
ATOM 1315 O O . GLN A 1 171 ? 16.286 10.947 -2.365 1.00 93.25 171 GLN A O 1
ATOM 1320 N N . PRO A 1 172 ? 17.494 12.829 -2.138 1.00 93.38 172 PRO A N 1
ATOM 1321 C CA . PRO A 1 172 ? 18.323 12.551 -3.315 1.00 93.38 172 PRO A CA 1
ATOM 1322 C C . PRO A 1 172 ? 19.105 11.230 -3.249 1.00 93.38 172 PRO A C 1
ATOM 1324 O O . PRO A 1 172 ? 19.466 10.687 -4.282 1.00 93.38 172 PRO A O 1
ATOM 1327 N N . CYS A 1 173 ? 19.370 10.690 -2.053 1.00 91.94 173 CYS A N 1
ATOM 1328 C CA . CYS A 1 173 ? 20.037 9.394 -1.887 1.00 91.94 173 CYS A CA 1
ATOM 1329 C C . CYS A 1 173 ? 19.114 8.199 -2.176 1.00 91.94 173 CYS A C 1
ATOM 1331 O O . CYS A 1 173 ? 19.601 7.082 -2.338 1.00 91.94 173 CYS A O 1
ATOM 1333 N N . PHE A 1 174 ? 17.799 8.422 -2.185 1.00 90.50 174 PHE A N 1
ATOM 1334 C CA . PHE A 1 174 ? 16.780 7.389 -2.366 1.00 90.50 174 PHE A CA 1
ATOM 1335 C C . PHE A 1 174 ? 16.123 7.449 -3.748 1.00 90.50 174 PHE A C 1
ATOM 1337 O O . PHE A 1 174 ? 15.566 6.450 -4.184 1.00 90.50 174 PHE A O 1
ATOM 1344 N N . ASP A 1 175 ? 16.203 8.587 -4.438 1.00 89.25 175 ASP A N 1
ATOM 1345 C CA . ASP A 1 175 ? 15.639 8.774 -5.773 1.00 89.25 175 ASP A CA 1
ATOM 1346 C C . ASP A 1 175 ? 16.538 8.141 -6.851 1.00 89.25 175 ASP A C 1
ATOM 1348 O O . ASP A 1 175 ? 17.303 8.830 -7.526 1.00 89.25 175 ASP A O 1
ATOM 1352 N N . GLN A 1 176 ? 16.471 6.819 -6.999 1.00 77.06 176 GLN A N 1
ATOM 1353 C CA . GLN A 1 176 ? 17.265 6.080 -7.988 1.00 77.06 176 GLN A CA 1
ATOM 1354 C C . GLN A 1 176 ? 16.565 5.988 -9.350 1.00 77.06 176 GLN A C 1
ATOM 1356 O O . GLN A 1 176 ? 17.234 5.815 -10.367 1.00 77.06 176 GLN A O 1
ATOM 1361 N N . HIS A 1 177 ? 15.237 6.142 -9.373 1.00 67.19 177 HIS A N 1
ATOM 1362 C CA . HIS A 1 177 ? 14.392 5.961 -10.556 1.00 67.19 177 HIS A CA 1
ATOM 1363 C C . HIS A 1 177 ? 13.751 7.278 -11.041 1.00 67.19 177 HIS A C 1
ATOM 1365 O O . HIS A 1 177 ? 12.555 7.303 -11.356 1.00 67.19 177 HIS A O 1
ATOM 1371 N N . GLN A 1 178 ? 14.514 8.384 -11.036 1.00 58.28 178 GLN A N 1
ATOM 1372 C CA . GLN A 1 178 ? 14.057 9.683 -11.568 1.00 58.28 178 GLN A CA 1
ATOM 1373 C C . GLN A 1 178 ? 13.901 9.687 -13.088 1.00 58.28 178 GLN A C 1
ATOM 1375 O O . GLN A 1 178 ? 14.768 9.106 -13.777 1.00 58.28 178 GLN A O 1
#

Foldseek 3Di:
DPLCVLCVVFDAAEEEAEPDQRQVVSVVVCVVVVHYYFYWYWPPPDPADWDKFWFQDPVRDITIIIGHLPPAAAAHEYAYGYAEAAQQRRVVRVCCRNVVSNYDQWDFVPDDPDDPDDDDDDDDDDDDDDPDDDDPRIGHAYTYQYQAPHPNSVVRVNTHSYYYNDDPVCRVVRNPHD

InterPro domains:
  IPR000836 Phosphoribosyltransferase domain [PF00156] (11-102)
  IPR000836 Phosphoribosyltransferase domain [cd06223] (12-107)
  IPR029057 Phosphoribosyltransferase-like [G3DSA:3.40.50.2020] (1-164)
  IPR029057 Phosphoribosyltransferase-like [SSF53271] (4-107)
  IPR050120 Adenine phosphoribosyltransferase [PTHR11776] (6-105)

Organism: NCBI:txid932028

pLDDT: mean 82.75, std 20.92, range [31.45, 97.75]

Solvent-accessible surface area (backbone atoms only — not comparable to full-atom values): 10117 Å² total; per-residue (Å²): 97,69,60,58,61,82,54,66,90,46,56,66,60,32,20,28,11,35,68,68,63,4,40,63,55,13,48,51,49,9,60,76,70,72,37,50,70,43,73,38,32,57,62,92,73,68,100,62,66,62,49,75,33,72,33,50,48,89,85,72,44,84,45,42,37,27,34,57,64,85,80,48,50,71,70,40,24,28,35,39,22,36,43,66,35,53,56,24,29,69,59,52,29,51,47,51,54,40,45,74,44,37,21,32,44,39,41,42,79,91,57,88,74,80,75,81,80,86,74,88,75,92,84,78,97,71,97,74,83,85,85,82,86,88,78,87,76,66,38,24,22,41,30,24,47,36,64,22,76,8,73,33,26,47,52,44,61,74,43,28,49,66,32,53,36,65,53,78,92,51,41,78,84,62,42,82,67,105

Secondary structure (DSSP, 8-state):
--SSGGGTT---SEEEEETTTHHHHHHHHHHHHT-EEEEEEETT--SS-EEEEEEE-TTS-EEEEEEETTS--TT-BEEEEEEEESSSHHHHHHHHHHHHTT-BS---TT------------------------------EEEEEEE-SSHHHHHHHHHSEEEE---GGGGGGT----